Protein AF-A0A6S6T0B0-F1 (afdb_monomer_lite)

Sequence (352 aa):
LGYVLSKLKKYEEASNAFLMMKEIKVSYELNNSLQEDIKNSSTQVVENDNKFLRAEIKVKNEFDSALYFDLGHALTYKKLYKEASEVFLEQRVIQDAHGVIEAPFNKDKVLRNIVMYTEFYENLSIKDNIILYESYHGSAMSCSPYAIFKFLLEDERFSNYLHIWVIADENSVDSKYKDCDNIIFIKKNSALYMRYLASAKYLVNNTTFPDWYIRKEKQVYLNTWHGTPIKTLGRDVENDFMAHRNQTKNFLQTSHIIAPNRHTAEVLEESYDIKDIYKGVLGTTGYPRQDLMLNISDEEKDTIYQTLKINKSKKVVLYAPTWRGTVSGATFDTKQLENDIQYLSTLKNVEI

Structure (mmCIF, N/CA/C/O backbone):
data_AF-A0A6S6T0B0-F1
#
_entry.id   AF-A0A6S6T0B0-F1
#
loop_
_atom_site.group_PDB
_atom_site.id
_atom_site.type_symbol
_atom_site.label_atom_id
_atom_site.label_alt_id
_atom_site.label_comp_id
_atom_site.label_asym_id
_atom_site.label_entity_id
_atom_site.label_seq_id
_atom_site.pdbx_PDB_ins_code
_atom_site.Cartn_x
_atom_site.Cartn_y
_atom_site.Cartn_z
_atom_site.occupancy
_atom_site.B_iso_or_equiv
_atom_site.auth_seq_id
_atom_site.auth_comp_id
_atom_site.auth_asym_id
_atom_site.auth_atom_id
_atom_site.pdbx_PDB_model_num
ATOM 1 N N . LEU A 1 1 ? 24.751 -2.145 -25.849 1.00 73.19 1 LEU A N 1
ATOM 2 C CA . LEU A 1 1 ? 24.709 -3.382 -26.662 1.00 73.19 1 LEU A CA 1
ATOM 3 C C . LEU A 1 1 ? 23.864 -4.472 -26.001 1.00 73.19 1 LEU A C 1
ATOM 5 O O . LEU A 1 1 ? 22.840 -4.803 -26.582 1.00 73.19 1 LEU A O 1
ATOM 9 N N . GLY A 1 2 ? 24.208 -4.948 -24.791 1.00 79.62 2 GLY A N 1
ATOM 10 C CA . GLY A 1 2 ? 23.431 -5.972 -24.063 1.00 79.62 2 GLY A CA 1
ATOM 11 C C . GLY A 1 2 ? 21.922 -5.697 -24.015 1.00 79.62 2 GLY A C 1
ATOM 12 O O . GLY A 1 2 ? 21.142 -6.514 -24.481 1.00 79.62 2 GLY A O 1
ATOM 13 N N . TYR A 1 3 ? 21.511 -4.485 -23.618 1.00 75.75 3 TYR A N 1
ATOM 14 C CA . TYR A 1 3 ? 20.100 -4.058 -23.635 1.00 75.75 3 TYR A CA 1
ATOM 15 C C . TYR A 1 3 ? 19.393 -4.271 -24.986 1.00 75.75 3 TYR A C 1
ATOM 17 O O . TYR A 1 3 ? 18.296 -4.825 -25.049 1.00 75.75 3 TYR A O 1
ATOM 25 N N . VAL A 1 4 ? 20.029 -3.838 -26.079 1.00 78.94 4 VAL A N 1
ATOM 26 C CA . VAL A 1 4 ? 19.472 -3.945 -27.437 1.00 78.94 4 VAL A CA 1
ATOM 27 C C . VAL A 1 4 ? 19.340 -5.413 -27.834 1.00 78.94 4 VAL A C 1
ATOM 29 O O . VAL A 1 4 ? 18.305 -5.820 -28.354 1.00 78.94 4 VAL A O 1
ATOM 32 N N . LEU A 1 5 ? 20.353 -6.226 -27.532 1.00 82.75 5 LEU A N 1
ATOM 33 C CA . LEU A 1 5 ? 20.334 -7.664 -27.792 1.00 82.75 5 LEU A CA 1
ATOM 34 C C . LEU A 1 5 ? 19.237 -8.374 -26.980 1.00 82.75 5 LEU A C 1
ATOM 36 O O . LEU A 1 5 ? 18.506 -9.186 -27.549 1.00 82.75 5 LEU A O 1
ATOM 40 N N . SER A 1 6 ? 19.026 -7.996 -25.713 1.00 82.44 6 SER A N 1
ATOM 41 C CA . SER A 1 6 ? 17.920 -8.508 -24.891 1.00 82.44 6 SER A CA 1
ATOM 42 C C . SER A 1 6 ? 16.553 -8.184 -25.497 1.00 82.44 6 SER A C 1
ATOM 44 O O . SER A 1 6 ? 15.680 -9.051 -25.544 1.00 82.44 6 SER A O 1
ATOM 46 N N . LYS A 1 7 ? 16.355 -6.960 -26.015 1.00 80.38 7 LYS A N 1
ATOM 47 C CA . LYS A 1 7 ? 15.112 -6.565 -26.711 1.00 80.38 7 LYS A CA 1
ATOM 48 C C . LYS A 1 7 ? 14.891 -7.359 -28.002 1.00 80.38 7 LYS A C 1
ATOM 50 O O . LYS A 1 7 ? 13.750 -7.659 -28.342 1.00 80.38 7 LYS A O 1
ATOM 55 N N . LEU A 1 8 ? 15.970 -7.747 -28.679 1.00 87.44 8 LEU A N 1
ATOM 56 C CA . LEU A 1 8 ? 15.948 -8.615 -29.859 1.00 87.44 8 LEU A CA 1
ATOM 57 C C . LEU A 1 8 ? 15.880 -10.115 -29.518 1.00 87.44 8 LEU A C 1
ATOM 59 O O . LEU A 1 8 ? 15.942 -10.937 -30.429 1.00 87.44 8 LEU A O 1
ATOM 63 N N . LYS A 1 9 ? 15.742 -10.480 -28.234 1.00 88.38 9 LYS A N 1
ATOM 64 C CA . LYS A 1 9 ? 15.713 -11.868 -27.732 1.00 88.38 9 LYS A CA 1
ATOM 65 C C . LYS A 1 9 ? 16.979 -12.683 -28.044 1.00 88.38 9 LYS A C 1
ATOM 67 O O . LYS A 1 9 ? 16.943 -13.911 -28.037 1.00 88.38 9 LYS A O 1
ATOM 72 N N . LYS A 1 10 ? 18.104 -12.007 -28.286 1.00 89.56 10 LYS A N 1
ATOM 73 C CA . LYS A 1 10 ? 19.434 -12.605 -28.473 1.00 89.56 10 LYS A CA 1
ATOM 74 C C . LYS A 1 10 ? 20.126 -12.753 -27.121 1.00 89.56 10 LYS A C 1
ATOM 76 O O . LYS A 1 10 ? 21.010 -11.972 -26.784 1.00 89.56 10 LYS A O 1
ATOM 81 N N . TYR A 1 11 ? 19.603 -13.648 -26.283 1.00 89.19 11 TYR A N 1
ATOM 82 C CA . TYR A 1 11 ? 19.909 -13.660 -24.848 1.00 89.19 11 TYR A CA 1
ATOM 83 C C . TYR A 1 11 ? 21.344 -14.079 -24.518 1.00 89.19 11 TYR A C 1
ATOM 85 O O . TYR A 1 11 ? 21.914 -13.543 -23.577 1.00 89.19 11 TYR A O 1
ATOM 93 N N . GLU A 1 12 ? 21.935 -15.001 -25.278 1.00 89.31 12 GLU A N 1
ATOM 94 C CA . GLU A 1 12 ? 23.324 -15.424 -25.059 1.00 89.31 12 GLU A CA 1
ATOM 95 C C . GLU A 1 12 ? 24.298 -14.294 -25.415 1.00 89.31 12 GLU A C 1
ATOM 97 O O . GLU A 1 12 ? 25.176 -13.930 -24.631 1.00 89.31 12 GLU A O 1
ATOM 102 N N . GLU A 1 13 ? 24.103 -13.658 -26.571 1.00 87.31 13 GLU A N 1
ATOM 103 C CA . GLU A 1 13 ? 24.903 -12.505 -26.972 1.00 87.31 13 GLU A CA 1
ATOM 104 C C . GLU A 1 13 ? 24.662 -11.311 -26.043 1.00 87.31 13 GLU A C 1
ATOM 106 O O . GLU A 1 13 ? 25.590 -10.555 -25.757 1.00 87.31 13 GLU A O 1
ATOM 111 N N . ALA A 1 14 ? 23.434 -11.146 -25.543 1.00 84.06 14 ALA A N 1
ATOM 112 C CA . ALA A 1 14 ? 23.094 -10.111 -24.579 1.00 84.06 14 ALA A CA 1
ATOM 113 C C . ALA A 1 14 ? 23.829 -10.305 -23.250 1.00 84.06 14 ALA A C 1
ATOM 115 O O . ALA A 1 14 ? 24.499 -9.371 -22.809 1.00 84.06 14 ALA A O 1
ATOM 116 N N . SER A 1 15 ? 23.748 -11.493 -22.638 1.00 82.62 15 SER A N 1
ATOM 117 C CA . SER A 1 15 ? 24.419 -11.788 -21.366 1.00 82.62 15 SER A CA 1
ATOM 118 C C . SER A 1 15 ? 25.934 -11.639 -21.484 1.00 82.62 15 SER A C 1
ATOM 120 O O . SER A 1 15 ? 26.559 -10.999 -20.640 1.00 82.62 15 SER A O 1
ATOM 122 N N . ASN A 1 16 ? 26.520 -12.122 -22.582 1.00 78.94 16 ASN A N 1
ATOM 123 C CA . ASN A 1 16 ? 27.949 -11.957 -22.847 1.00 78.94 16 ASN A CA 1
ATOM 124 C C . ASN A 1 16 ? 28.326 -10.477 -23.032 1.00 78.94 16 ASN A C 1
ATOM 126 O O . ASN A 1 16 ? 29.342 -10.028 -22.509 1.00 78.94 16 ASN A O 1
ATOM 130 N N . ALA A 1 17 ? 27.489 -9.687 -23.713 1.00 81.38 17 ALA A N 1
ATOM 131 C CA . ALA A 1 17 ? 27.710 -8.251 -23.868 1.00 81.38 17 ALA A CA 1
ATOM 132 C C . ALA A 1 17 ? 27.576 -7.466 -22.549 1.00 81.38 17 ALA A C 1
ATOM 134 O O . ALA A 1 17 ? 28.214 -6.422 -22.415 1.00 81.38 17 ALA A O 1
ATOM 135 N N . PHE A 1 18 ? 26.767 -7.930 -21.589 1.00 78.56 18 PHE A N 1
ATOM 136 C CA . PHE A 1 18 ? 26.717 -7.347 -20.243 1.00 78.56 18 PHE A CA 1
ATOM 137 C C . PHE A 1 18 ? 27.997 -7.634 -19.452 1.00 78.56 18 PHE A C 1
ATOM 139 O O . PHE A 1 18 ? 28.551 -6.714 -18.858 1.00 78.56 18 PHE A O 1
ATOM 146 N N . LEU A 1 19 ? 28.532 -8.858 -19.524 1.00 73.06 19 LEU A N 1
ATOM 147 C CA . LEU A 1 19 ? 29.801 -9.224 -18.874 1.00 73.06 19 LEU A CA 1
ATOM 148 C C . LEU A 1 19 ? 31.016 -8.458 -19.417 1.00 73.06 19 LEU A C 1
ATOM 150 O O . LEU A 1 19 ? 32.009 -8.280 -18.716 1.00 73.06 19 LEU A O 1
ATOM 154 N N . MET A 1 20 ? 30.941 -7.976 -20.659 1.00 72.00 20 MET A N 1
ATOM 155 C CA . MET A 1 20 ? 31.987 -7.152 -21.270 1.00 72.00 20 MET A CA 1
ATOM 156 C C . MET A 1 20 ? 32.043 -5.710 -20.727 1.00 72.00 20 MET A C 1
ATOM 158 O O . MET A 1 20 ? 32.981 -4.992 -21.074 1.00 72.00 20 MET A O 1
ATOM 162 N N . MET A 1 21 ? 31.102 -5.270 -19.872 1.00 63.00 21 MET A N 1
ATOM 163 C CA . MET A 1 21 ? 31.211 -4.001 -19.128 1.00 63.00 21 MET A CA 1
ATOM 164 C C . MET A 1 21 ? 32.299 -4.106 -18.048 1.00 63.00 21 MET A C 1
ATOM 166 O O . MET A 1 21 ? 32.034 -4.273 -16.862 1.00 63.00 21 MET A O 1
ATOM 170 N N . LYS A 1 22 ? 33.556 -4.025 -18.477 1.00 48.16 22 LYS A N 1
ATOM 171 C CA . LYS A 1 22 ? 34.732 -3.957 -17.611 1.00 48.16 22 LYS A CA 1
ATOM 172 C C . LYS A 1 22 ? 34.937 -2.495 -17.192 1.00 48.16 22 LYS A C 1
ATOM 174 O O . LYS A 1 22 ? 35.005 -1.640 -18.065 1.00 48.16 22 LYS A O 1
ATOM 179 N N . GLU A 1 23 ? 35.060 -2.260 -15.882 1.00 43.31 23 GLU A N 1
ATOM 180 C CA . GLU A 1 23 ? 35.300 -0.972 -15.186 1.00 43.31 23 GLU A CA 1
ATOM 181 C C . GLU A 1 23 ? 34.090 -0.234 -14.576 1.00 43.31 23 GLU A C 1
ATOM 183 O O . GLU A 1 23 ? 34.003 0.989 -14.633 1.00 43.31 23 GLU A O 1
ATOM 188 N N . ILE A 1 24 ? 33.211 -0.933 -13.850 1.00 44.69 24 ILE A N 1
ATOM 189 C CA . ILE A 1 24 ? 32.606 -0.293 -12.668 1.00 44.69 24 ILE A CA 1
ATOM 190 C C . ILE A 1 24 ? 33.616 -0.474 -11.531 1.00 44.69 24 ILE A C 1
ATOM 192 O O . ILE A 1 24 ? 33.932 -1.605 -11.161 1.00 44.69 24 ILE A O 1
ATOM 196 N N . LYS A 1 25 ? 34.180 0.626 -11.016 1.00 35.28 25 LYS A N 1
ATOM 197 C CA . LYS A 1 25 ? 34.995 0.611 -9.792 1.00 35.28 25 LYS A CA 1
ATOM 198 C C . LYS A 1 25 ? 34.142 0.026 -8.665 1.00 35.28 25 LYS A C 1
ATOM 200 O O . LYS A 1 25 ? 33.268 0.702 -8.135 1.00 35.28 25 LYS A O 1
ATOM 205 N N . VAL A 1 26 ? 34.403 -1.227 -8.310 1.00 34.28 26 VAL A N 1
ATOM 206 C CA . VAL A 1 26 ? 33.820 -1.879 -7.137 1.00 34.28 26 VAL A CA 1
ATOM 207 C C . VAL A 1 26 ? 34.421 -1.206 -5.905 1.00 34.28 26 VAL A C 1
ATOM 209 O O . VAL A 1 26 ? 35.524 -1.537 -5.483 1.00 34.28 26 VAL A O 1
ATOM 212 N N . SER A 1 27 ? 33.737 -0.208 -5.350 1.00 33.16 27 SER A N 1
ATOM 213 C CA . SER A 1 27 ? 34.031 0.287 -4.007 1.00 33.16 27 SER A CA 1
ATOM 214 C C . SER A 1 27 ? 33.157 -0.470 -3.012 1.00 33.16 27 SER A C 1
ATOM 216 O O . SER A 1 27 ? 32.148 0.064 -2.567 1.00 33.16 27 SER A O 1
ATOM 218 N N . TYR A 1 28 ? 33.500 -1.719 -2.697 1.00 34.53 28 TYR A N 1
ATOM 219 C CA . TYR A 1 28 ? 33.022 -2.357 -1.470 1.00 34.53 28 TYR A CA 1
ATOM 220 C C . TYR A 1 28 ? 33.947 -3.503 -1.052 1.00 34.53 28 TYR A C 1
ATOM 222 O O . TYR A 1 28 ? 34.187 -4.439 -1.814 1.00 34.53 28 TYR A O 1
ATOM 230 N N . GLU A 1 29 ? 34.451 -3.411 0.177 1.00 30.52 29 GLU A N 1
ATOM 231 C CA . GLU A 1 29 ? 35.048 -4.516 0.923 1.00 30.52 29 GLU A CA 1
ATOM 232 C C . GLU A 1 29 ? 33.904 -5.419 1.415 1.00 30.52 29 GLU A C 1
ATOM 234 O O . GLU A 1 29 ? 33.320 -5.198 2.472 1.00 30.52 29 GLU A O 1
ATOM 239 N N . LEU A 1 30 ? 33.534 -6.418 0.617 1.00 35.81 30 LEU A N 1
ATOM 240 C CA . LEU A 1 30 ? 32.765 -7.578 1.070 1.00 35.81 30 LEU A CA 1
ATOM 241 C C . LEU A 1 30 ? 33.705 -8.785 1.012 1.00 35.81 30 LEU A C 1
ATOM 243 O O . LEU A 1 30 ? 34.414 -8.961 0.024 1.00 35.81 30 LEU A O 1
ATOM 247 N N . ASN A 1 31 ? 33.742 -9.528 2.124 1.00 37.59 31 ASN A N 1
ATOM 248 C CA . ASN A 1 31 ? 34.669 -10.608 2.483 1.00 37.59 31 ASN A CA 1
ATOM 249 C C . ASN A 1 31 ? 35.394 -11.274 1.302 1.00 37.59 31 ASN A C 1
ATOM 251 O O . ASN A 1 31 ? 34.760 -11.853 0.420 1.00 37.59 31 ASN A O 1
ATOM 255 N N . ASN A 1 32 ? 36.730 -11.275 1.366 1.00 42.44 32 ASN A N 1
ATOM 256 C CA . ASN A 1 32 ? 37.645 -11.862 0.378 1.00 42.44 32 ASN A CA 1
ATOM 257 C C . ASN A 1 32 ? 37.276 -13.292 -0.075 1.00 42.44 32 ASN A C 1
ATOM 259 O O . ASN A 1 32 ? 37.663 -13.682 -1.172 1.00 42.44 32 ASN A O 1
ATOM 263 N N . SER A 1 33 ? 36.498 -14.048 0.711 1.00 44.38 33 SER A N 1
ATOM 264 C CA . SER A 1 33 ? 36.054 -15.396 0.345 1.00 44.38 33 SER A CA 1
ATOM 265 C C . SER A 1 33 ? 35.129 -15.414 -0.876 1.00 44.38 33 SER A C 1
ATOM 267 O O . SER A 1 33 ? 35.380 -16.181 -1.791 1.00 44.38 33 SER A O 1
ATOM 269 N N . LEU A 1 34 ? 34.129 -14.526 -0.974 1.00 42.44 34 LEU A N 1
ATOM 270 C CA . LEU A 1 34 ? 33.161 -14.555 -2.086 1.00 42.44 34 LEU A CA 1
ATOM 271 C C . LEU A 1 34 ? 33.820 -14.176 -3.427 1.00 42.44 34 LEU A C 1
ATOM 273 O O . LEU A 1 34 ? 33.492 -14.717 -4.482 1.00 42.44 34 LEU A O 1
ATOM 277 N N . GLN A 1 35 ? 34.791 -13.256 -3.380 1.00 44.34 35 GLN A N 1
ATOM 278 C CA . GLN A 1 35 ? 35.583 -12.862 -4.547 1.00 44.34 35 GLN A CA 1
ATOM 279 C C . GLN A 1 35 ? 36.543 -13.968 -4.997 1.00 44.34 35 GLN A C 1
ATOM 281 O O . GLN A 1 35 ? 36.739 -14.141 -6.200 1.00 44.34 35 GLN A O 1
ATOM 286 N N . GLU A 1 36 ? 37.138 -14.719 -4.066 1.00 44.88 36 GLU A N 1
ATOM 287 C CA . GLU A 1 36 ? 37.943 -15.900 -4.392 1.00 44.88 36 GLU A CA 1
ATOM 288 C C . GLU A 1 36 ? 37.080 -17.055 -4.909 1.00 44.88 36 GLU A C 1
ATOM 290 O O . GLU A 1 36 ? 37.465 -17.705 -5.878 1.00 44.88 36 GLU A O 1
ATOM 295 N N . ASP A 1 37 ? 35.891 -17.261 -4.350 1.00 43.19 37 ASP A N 1
ATOM 296 C CA . ASP A 1 37 ? 34.969 -18.341 -4.714 1.00 43.19 37 ASP A CA 1
ATOM 297 C C . ASP A 1 37 ? 34.435 -18.195 -6.150 1.00 43.19 37 ASP A C 1
ATOM 299 O O . ASP A 1 37 ? 34.442 -19.156 -6.927 1.00 43.19 37 ASP A O 1
ATOM 303 N N . ILE A 1 38 ? 34.092 -16.968 -6.563 1.00 44.56 38 ILE A N 1
ATOM 304 C CA . ILE A 1 38 ? 33.715 -16.648 -7.952 1.00 44.56 38 ILE A CA 1
ATOM 305 C C . ILE A 1 38 ? 34.903 -16.838 -8.912 1.00 44.56 38 ILE A C 1
ATOM 307 O O . ILE A 1 38 ? 34.721 -17.215 -10.071 1.00 44.56 38 ILE A O 1
ATOM 311 N N . LYS A 1 39 ? 36.132 -16.597 -8.444 1.00 45.09 39 LYS A N 1
ATOM 312 C CA . LYS A 1 39 ? 37.360 -16.686 -9.250 1.00 45.09 39 LYS A CA 1
ATOM 313 C C . LYS A 1 39 ? 37.904 -18.115 -9.368 1.00 45.09 39 LYS A C 1
ATOM 315 O O . LYS A 1 39 ? 38.590 -18.409 -10.344 1.00 45.09 39 LYS A O 1
ATOM 320 N N . ASN A 1 40 ? 37.591 -18.987 -8.405 1.00 47.06 40 ASN A N 1
ATOM 321 C CA . ASN A 1 40 ? 38.158 -20.334 -8.271 1.00 47.06 40 ASN A CA 1
ATOM 322 C C . ASN A 1 40 ? 37.239 -21.472 -8.757 1.00 47.06 40 ASN A C 1
ATOM 324 O O . ASN A 1 40 ? 37.680 -22.618 -8.790 1.00 47.06 40 ASN A O 1
ATOM 328 N N . SER A 1 41 ? 35.993 -21.177 -9.150 1.00 45.31 41 SER A N 1
ATOM 329 C CA . SER A 1 41 ? 35.076 -22.031 -9.931 1.00 45.31 41 SER A CA 1
ATOM 330 C C . SER A 1 41 ? 35.229 -23.556 -9.745 1.00 45.31 41 SER A C 1
ATOM 332 O O . SER A 1 41 ? 35.861 -24.237 -10.556 1.00 45.31 41 SER A O 1
ATOM 334 N N . SER A 1 42 ? 34.551 -24.114 -8.736 1.00 39.50 42 SER A N 1
ATOM 335 C CA . SER A 1 42 ? 34.149 -25.529 -8.717 1.00 39.50 42 SER A CA 1
ATOM 336 C C . SER A 1 42 ? 32.618 -25.637 -8.701 1.00 39.50 42 SER A C 1
ATOM 338 O O . SER A 1 42 ? 31.916 -24.789 -8.150 1.00 39.50 42 SER A O 1
ATOM 340 N N . THR A 1 43 ? 32.083 -26.669 -9.354 1.00 45.56 43 THR A N 1
ATOM 341 C CA . THR A 1 43 ? 30.659 -26.883 -9.688 1.00 45.56 43 THR A CA 1
ATOM 342 C C . THR A 1 43 ? 29.690 -26.873 -8.499 1.00 45.56 43 THR A C 1
ATOM 344 O O . THR A 1 43 ? 28.488 -26.752 -8.710 1.00 45.56 43 THR A O 1
ATOM 347 N N . GLN A 1 44 ? 30.189 -26.981 -7.266 1.00 36.91 44 GLN A N 1
ATOM 348 C CA . GLN A 1 44 ? 29.389 -27.102 -6.044 1.00 36.91 44 GLN A CA 1
ATOM 349 C C . GLN A 1 44 ? 29.146 -25.756 -5.332 1.00 36.91 44 GLN A C 1
ATOM 351 O O . GLN A 1 44 ? 28.216 -25.644 -4.539 1.00 36.91 44 GLN A O 1
ATOM 356 N N . VAL A 1 45 ? 29.936 -24.720 -5.646 1.00 42.62 45 VAL A N 1
ATOM 357 C CA . VAL A 1 45 ? 29.863 -23.393 -4.998 1.00 42.62 45 VAL A CA 1
ATOM 358 C C . VAL A 1 45 ? 28.762 -22.523 -5.637 1.00 42.62 45 VAL A C 1
ATOM 360 O O . VAL A 1 45 ? 27.920 -21.961 -4.944 1.00 42.62 45 VAL A O 1
ATOM 363 N N . VAL A 1 46 ? 28.608 -22.594 -6.967 1.00 44.75 46 VAL A N 1
ATOM 364 C CA . VAL A 1 46 ? 27.643 -21.791 -7.755 1.00 44.75 46 VAL A CA 1
ATOM 365 C C . VAL A 1 46 ? 26.158 -22.135 -7.481 1.00 44.75 46 VAL A C 1
ATOM 367 O O . VAL A 1 46 ? 25.247 -21.402 -7.878 1.00 44.75 46 VAL A O 1
ATOM 370 N N . GLU A 1 47 ? 25.834 -23.273 -6.858 1.00 42.47 47 GLU A N 1
ATOM 371 C CA . GLU A 1 47 ? 24.447 -23.595 -6.462 1.00 42.47 47 GLU A CA 1
ATOM 372 C C . GLU A 1 47 ? 24.015 -22.908 -5.165 1.00 42.47 47 GLU A C 1
ATOM 374 O O . GLU A 1 47 ? 22.886 -22.409 -5.106 1.00 42.47 47 GLU A O 1
ATOM 379 N N . ASN A 1 48 ? 24.912 -22.800 -4.183 1.00 47.38 48 ASN A N 1
ATOM 380 C CA . ASN A 1 48 ? 24.633 -22.102 -2.927 1.00 47.38 48 ASN A CA 1
ATOM 381 C C . ASN A 1 48 ? 24.568 -20.578 -3.124 1.00 47.38 48 ASN A C 1
ATOM 383 O O . ASN A 1 48 ? 23.737 -19.913 -2.500 1.00 47.38 48 ASN A O 1
ATOM 387 N N . ASP A 1 49 ? 25.330 -20.048 -4.082 1.00 56.28 49 ASP A N 1
ATOM 388 C CA . ASP A 1 49 ? 25.435 -18.608 -4.334 1.00 56.28 49 ASP A CA 1
ATOM 389 C C . ASP A 1 49 ? 24.169 -17.995 -4.949 1.00 56.28 49 ASP A C 1
ATOM 391 O O . ASP A 1 49 ? 23.755 -16.908 -4.559 1.00 56.28 49 ASP A O 1
ATOM 395 N N . ASN A 1 50 ? 23.472 -18.689 -5.860 1.00 58.16 50 ASN A N 1
ATOM 396 C CA . ASN A 1 50 ? 22.250 -18.149 -6.479 1.00 58.16 50 ASN A CA 1
ATOM 397 C C . ASN A 1 50 ? 21.115 -17.960 -5.464 1.00 58.16 50 ASN A C 1
ATOM 399 O O . ASN A 1 50 ? 20.382 -16.971 -5.519 1.00 58.16 50 ASN A O 1
ATOM 403 N N . LYS A 1 51 ? 20.932 -18.933 -4.563 1.00 59.59 51 LYS A N 1
ATOM 404 C CA . LYS A 1 51 ? 19.889 -18.873 -3.531 1.00 59.59 51 LYS A CA 1
ATOM 405 C C . LYS A 1 51 ? 20.233 -17.805 -2.495 1.00 59.59 51 LYS A C 1
ATOM 407 O O . LYS A 1 51 ? 19.346 -17.051 -2.102 1.00 59.59 51 LYS A O 1
ATOM 412 N N . PHE A 1 52 ? 21.511 -17.707 -2.129 1.00 63.16 52 PHE A N 1
ATOM 413 C CA . PHE A 1 52 ? 22.030 -16.683 -1.231 1.00 63.16 52 PHE A CA 1
ATOM 414 C C . PHE A 1 52 ? 21.884 -15.271 -1.813 1.00 63.16 52 PHE A C 1
ATOM 416 O O . PHE A 1 52 ? 21.242 -14.437 -1.192 1.00 63.16 52 PHE A O 1
ATOM 423 N N . LEU A 1 53 ? 22.350 -15.010 -3.040 1.00 62.59 53 LEU A N 1
ATOM 424 C CA . LEU A 1 53 ? 22.233 -13.697 -3.693 1.00 62.59 53 LEU A CA 1
ATOM 425 C C . LEU A 1 53 ? 20.773 -13.264 -3.861 1.00 62.59 53 LEU A C 1
ATOM 427 O O . LEU A 1 53 ? 20.434 -12.101 -3.655 1.00 62.59 53 LEU A O 1
ATOM 431 N N . ARG A 1 54 ? 19.877 -14.203 -4.191 1.00 65.56 54 ARG A N 1
ATOM 432 C CA . ARG A 1 54 ? 18.434 -13.929 -4.240 1.00 65.56 54 ARG A CA 1
ATOM 433 C C . ARG A 1 54 ? 17.860 -13.591 -2.866 1.00 65.56 54 ARG A C 1
ATOM 435 O O . ARG A 1 54 ? 16.980 -12.739 -2.800 1.00 65.56 54 ARG A O 1
ATOM 442 N N . ALA A 1 55 ? 18.320 -14.244 -1.800 1.00 61.91 55 ALA A N 1
ATOM 443 C CA . ALA A 1 55 ? 17.933 -13.901 -0.435 1.00 61.91 55 ALA A CA 1
ATOM 444 C C . ALA A 1 55 ? 18.489 -12.524 -0.033 1.00 61.91 55 ALA A C 1
ATOM 446 O O . ALA A 1 55 ? 17.742 -11.688 0.457 1.00 61.91 55 ALA A O 1
ATOM 447 N N . GLU A 1 56 ? 19.745 -12.229 -0.358 1.00 65.12 56 GLU A N 1
ATOM 448 C CA . GLU A 1 56 ? 20.401 -10.961 -0.031 1.00 65.12 56 GLU A CA 1
ATOM 449 C C . GLU A 1 56 ? 19.735 -9.764 -0.733 1.00 65.12 56 GLU A C 1
ATOM 451 O O . GLU A 1 56 ? 19.460 -8.738 -0.110 1.00 65.12 56 GLU A O 1
ATOM 456 N N . ILE A 1 57 ? 19.373 -9.918 -2.015 1.00 64.19 57 ILE A N 1
ATOM 457 C CA . ILE A 1 57 ? 18.597 -8.923 -2.776 1.00 64.19 57 ILE A CA 1
ATOM 458 C C . ILE A 1 57 ? 17.217 -8.677 -2.144 1.00 64.19 57 ILE A C 1
ATOM 460 O O . ILE A 1 57 ? 16.698 -7.563 -2.231 1.00 64.19 57 ILE A O 1
ATOM 464 N N . LYS A 1 58 ? 16.603 -9.698 -1.532 1.00 60.22 58 LYS A N 1
ATOM 465 C CA . LYS A 1 58 ? 15.311 -9.561 -0.842 1.00 60.22 58 LYS A CA 1
ATOM 466 C C . LYS A 1 58 ? 15.436 -8.864 0.515 1.00 60.22 58 LYS A C 1
ATOM 468 O O . LYS A 1 58 ? 14.493 -8.186 0.908 1.00 60.22 58 LYS A O 1
ATOM 473 N N . VAL A 1 59 ? 16.552 -9.055 1.220 1.00 55.00 59 VAL A N 1
ATOM 474 C CA . VAL A 1 59 ? 16.749 -8.592 2.605 1.00 55.00 59 VAL A CA 1
ATOM 475 C C . VAL A 1 59 ? 17.275 -7.156 2.672 1.00 55.00 59 VAL A C 1
ATOM 477 O O . VAL A 1 59 ? 16.932 -6.419 3.596 1.00 55.00 59 VAL A O 1
ATOM 480 N N . LYS A 1 60 ? 18.089 -6.708 1.706 1.00 58.84 60 LYS A N 1
ATOM 481 C CA . LYS A 1 60 ? 18.571 -5.319 1.706 1.00 58.84 60 LYS A CA 1
ATOM 482 C C . LYS A 1 60 ? 17.429 -4.353 1.395 1.00 58.84 60 LYS A C 1
ATOM 484 O O . LYS A 1 60 ? 16.657 -4.588 0.480 1.00 58.84 60 LYS A O 1
ATOM 489 N N . ASN A 1 61 ? 17.373 -3.238 2.129 1.00 52.75 61 ASN A N 1
ATOM 490 C CA . ASN A 1 61 ? 16.430 -2.126 1.925 1.00 52.75 61 ASN A CA 1
ATOM 491 C C . ASN A 1 61 ? 16.915 -1.097 0.875 1.00 52.75 61 ASN A C 1
ATOM 493 O O . ASN A 1 61 ? 16.155 -0.237 0.406 1.00 52.75 61 ASN A O 1
ATOM 497 N N . GLU A 1 62 ? 18.197 -1.176 0.518 1.00 57.91 62 GLU A N 1
ATOM 498 C CA . GLU A 1 62 ? 18.858 -0.335 -0.473 1.00 57.91 62 GLU A CA 1
ATOM 499 C C . GLU A 1 62 ? 19.141 -1.143 -1.740 1.00 57.91 62 GLU A C 1
ATOM 501 O O . GLU A 1 62 ? 19.465 -2.329 -1.687 1.00 57.91 62 GLU A O 1
ATOM 506 N N . PHE A 1 63 ? 18.986 -0.501 -2.897 1.00 64.75 63 PHE A N 1
ATOM 507 C CA . PHE A 1 63 ? 19.302 -1.127 -4.172 1.00 64.75 63 PHE A CA 1
ATOM 508 C C . PHE A 1 63 ? 20.824 -1.231 -4.333 1.00 64.75 63 PHE A C 1
ATOM 510 O O . PHE A 1 63 ? 21.512 -0.214 -4.298 1.00 64.75 63 PHE A O 1
ATOM 517 N N . ASP A 1 64 ? 21.323 -2.444 -4.558 1.00 68.62 64 ASP A N 1
ATOM 518 C CA . ASP A 1 64 ? 22.748 -2.731 -4.719 1.00 68.62 64 ASP A CA 1
ATOM 519 C C . ASP A 1 64 ? 23.002 -3.326 -6.110 1.00 68.62 64 ASP A C 1
ATOM 521 O O . ASP A 1 64 ? 22.717 -4.498 -6.357 1.00 68.62 64 ASP A O 1
ATOM 525 N N . SER A 1 65 ? 23.513 -2.511 -7.038 1.00 68.38 65 SER A N 1
ATOM 526 C CA . SER A 1 65 ? 23.779 -2.925 -8.422 1.00 68.38 65 SER A CA 1
ATOM 527 C C . SER A 1 65 ? 24.800 -4.064 -8.519 1.00 68.38 65 SER A C 1
ATOM 529 O O . SER A 1 65 ? 24.760 -4.816 -9.493 1.00 68.38 65 SER A O 1
ATOM 531 N N . ALA A 1 66 ? 25.686 -4.228 -7.532 1.00 67.94 66 ALA A N 1
ATOM 532 C CA . ALA A 1 66 ? 26.693 -5.284 -7.543 1.00 67.94 66 ALA A CA 1
ATOM 533 C C . ALA A 1 66 ? 26.050 -6.667 -7.374 1.00 67.94 66 ALA A C 1
ATOM 535 O O . ALA A 1 66 ? 26.335 -7.569 -8.156 1.00 67.94 66 ALA A O 1
ATOM 536 N N . LEU A 1 67 ? 25.080 -6.807 -6.462 1.00 70.25 67 LEU A N 1
ATOM 537 C CA . LEU A 1 67 ? 24.381 -8.081 -6.240 1.00 70.25 67 LEU A CA 1
ATOM 538 C C . LEU A 1 67 ? 23.653 -8.585 -7.496 1.00 70.25 67 LEU A C 1
ATOM 540 O O . LEU A 1 67 ? 23.640 -9.783 -7.779 1.00 70.25 67 LEU A O 1
ATOM 544 N N . TYR A 1 68 ? 23.058 -7.676 -8.273 1.00 74.44 68 TYR A N 1
ATOM 545 C CA . TYR A 1 68 ? 22.421 -8.030 -9.545 1.00 74.44 68 TYR A CA 1
ATOM 546 C C . TYR A 1 68 ? 23.458 -8.411 -10.606 1.00 74.44 68 TYR A C 1
ATOM 548 O O . TYR A 1 68 ? 23.220 -9.334 -11.381 1.00 74.44 68 TYR A O 1
ATOM 556 N N . PHE A 1 69 ? 24.613 -7.742 -10.641 1.00 76.06 69 PHE A N 1
ATOM 557 C CA . PHE A 1 69 ? 25.696 -8.118 -11.548 1.00 76.06 69 PHE A CA 1
ATOM 558 C C . PHE A 1 69 ? 26.224 -9.522 -11.240 1.00 76.06 69 PHE A C 1
ATOM 560 O O . PHE A 1 69 ? 26.314 -10.347 -12.148 1.00 76.06 69 PHE A O 1
ATOM 567 N N . ASP A 1 70 ? 26.494 -9.812 -9.967 1.00 72.94 70 ASP A N 1
ATOM 568 C CA . ASP A 1 70 ? 27.005 -11.108 -9.520 1.00 72.94 70 ASP A CA 1
ATOM 569 C C . ASP A 1 70 ? 25.999 -12.231 -9.805 1.00 72.94 70 ASP A C 1
ATOM 571 O O . ASP A 1 70 ? 26.366 -13.277 -10.347 1.00 72.94 70 ASP A O 1
ATOM 575 N N . LEU A 1 71 ? 24.705 -11.989 -9.558 1.00 77.75 71 LEU A N 1
ATOM 576 C CA . LEU A 1 71 ? 23.648 -12.937 -9.914 1.00 77.75 71 LEU A CA 1
ATOM 577 C C . LEU A 1 71 ? 23.559 -13.145 -11.435 1.00 77.75 71 LEU A C 1
ATOM 579 O O . LEU A 1 71 ? 23.459 -14.281 -11.900 1.00 77.75 71 LEU A O 1
ATOM 583 N N . GLY A 1 72 ? 23.615 -12.071 -12.227 1.00 79.25 72 GLY A N 1
ATOM 584 C CA . GLY A 1 72 ? 23.611 -12.154 -13.689 1.00 79.25 72 GLY A CA 1
ATOM 585 C C . GLY A 1 72 ? 24.813 -12.938 -14.222 1.00 79.25 72 GLY A C 1
ATOM 586 O O . GLY A 1 72 ? 24.676 -13.762 -15.133 1.00 79.25 72 GLY A O 1
ATOM 587 N N . HIS A 1 73 ? 25.982 -12.746 -13.613 1.00 78.50 73 HIS A N 1
ATOM 588 C CA . HIS A 1 73 ? 27.203 -13.468 -13.941 1.00 78.50 73 HIS A CA 1
ATOM 589 C C . HIS A 1 73 ? 27.075 -14.966 -13.632 1.00 78.50 73 HIS A C 1
ATOM 591 O O . HIS A 1 73 ? 27.297 -15.792 -14.524 1.00 78.50 73 HIS A O 1
ATOM 597 N N . ALA A 1 74 ? 26.608 -15.321 -12.432 1.00 73.44 74 ALA A N 1
ATOM 598 C CA . ALA A 1 74 ? 26.378 -16.708 -12.032 1.00 73.44 74 ALA A CA 1
ATOM 599 C C . ALA A 1 74 ? 25.353 -17.424 -12.938 1.00 73.44 74 ALA A C 1
ATOM 601 O O . ALA A 1 74 ? 25.562 -18.567 -13.355 1.00 73.44 74 ALA A O 1
ATOM 602 N N . LEU A 1 75 ? 24.262 -16.746 -13.312 1.00 79.88 75 LEU A N 1
ATOM 603 C CA . LEU A 1 75 ? 23.250 -17.279 -14.234 1.00 79.88 75 LEU A CA 1
ATOM 604 C C . LEU A 1 75 ? 23.790 -17.473 -15.657 1.00 79.88 75 LEU A C 1
ATOM 606 O O . LEU A 1 75 ? 23.474 -18.474 -16.306 1.00 79.88 75 LEU A O 1
ATOM 610 N N . THR A 1 76 ? 24.633 -16.553 -16.135 1.00 78.50 76 THR A N 1
ATOM 611 C CA . THR A 1 76 ? 25.286 -16.669 -17.450 1.00 78.50 76 THR A CA 1
ATOM 612 C C . THR A 1 76 ? 26.195 -17.890 -17.499 1.00 78.50 76 THR A C 1
ATOM 614 O O . THR A 1 76 ? 26.148 -18.652 -18.464 1.00 78.50 76 THR A O 1
ATOM 617 N N . TYR A 1 77 ? 26.959 -18.133 -16.429 1.00 78.94 77 TYR A N 1
ATOM 618 C CA . TYR A 1 77 ? 27.814 -19.314 -16.305 1.00 78.94 77 TYR A CA 1
ATOM 619 C C . TYR A 1 77 ? 27.007 -20.624 -16.360 1.00 78.94 77 TYR A C 1
ATOM 621 O O . TYR A 1 77 ? 27.416 -21.590 -17.003 1.00 78.94 77 TYR A O 1
ATOM 629 N N . LYS A 1 78 ? 25.801 -20.635 -15.775 1.00 79.62 78 LYS A N 1
ATOM 630 C CA . LYS A 1 78 ? 24.848 -21.759 -15.857 1.00 79.62 78 LYS A CA 1
ATOM 631 C C . LYS A 1 78 ? 24.119 -21.879 -17.200 1.00 79.62 78 LYS A C 1
ATOM 633 O O . LYS A 1 78 ? 23.258 -22.744 -17.342 1.00 79.62 78 LYS A O 1
ATOM 638 N N . LYS A 1 79 ? 24.440 -21.035 -18.186 1.00 84.56 79 LYS A N 1
ATOM 639 C CA . LYS A 1 79 ? 23.767 -20.967 -19.495 1.00 84.56 79 LYS A CA 1
ATOM 640 C C . LYS A 1 79 ? 22.272 -20.631 -19.405 1.00 84.56 79 LYS A C 1
ATOM 642 O O . LYS A 1 79 ? 21.511 -20.868 -20.342 1.00 84.56 79 LYS A O 1
ATOM 647 N N . LEU A 1 80 ? 21.842 -20.024 -18.297 1.00 83.56 80 LEU A N 1
ATOM 648 C CA . LEU A 1 80 ? 20.485 -19.509 -18.099 1.00 83.56 80 LEU A CA 1
ATOM 649 C C . LEU A 1 80 ? 20.376 -18.104 -18.709 1.00 83.56 80 LEU A C 1
ATOM 651 O O . LEU A 1 80 ? 20.051 -17.130 -18.037 1.00 83.56 80 LEU A O 1
ATOM 655 N N . TYR A 1 81 ? 20.682 -17.982 -20.003 1.00 86.50 81 TYR A N 1
ATOM 656 C CA . TYR A 1 81 ? 20.959 -16.695 -20.653 1.00 86.50 81 TYR A CA 1
ATOM 657 C C . TYR A 1 81 ? 19.797 -15.705 -20.617 1.00 86.50 81 TYR A C 1
ATOM 659 O O . TYR A 1 81 ? 20.008 -14.497 -20.501 1.00 86.50 81 TYR A O 1
ATOM 667 N N . LYS A 1 82 ? 18.562 -16.206 -20.711 1.00 87.00 82 LYS A N 1
ATOM 668 C CA . LYS A 1 82 ? 17.365 -15.366 -20.617 1.00 87.00 82 LYS A CA 1
ATOM 669 C C . LYS A 1 82 ? 17.248 -14.741 -19.227 1.00 87.00 82 LYS A C 1
ATOM 671 O O . LYS A 1 82 ? 17.118 -13.528 -19.122 1.00 87.00 82 LYS A O 1
ATOM 676 N N . GLU A 1 83 ? 17.347 -15.562 -18.187 1.00 82.75 83 GLU A N 1
ATOM 677 C CA . GLU A 1 83 ? 17.270 -15.124 -16.792 1.00 82.75 83 GLU A CA 1
ATOM 678 C C . GLU A 1 83 ? 18.439 -14.196 -16.444 1.00 82.75 83 GLU A C 1
ATOM 680 O O . GLU A 1 83 ? 18.238 -13.142 -15.852 1.00 82.75 83 GLU A O 1
ATOM 685 N N . ALA A 1 84 ? 19.649 -14.528 -16.901 1.00 82.25 84 ALA A N 1
ATOM 686 C CA . ALA A 1 84 ? 20.821 -13.674 -16.756 1.00 82.25 84 ALA A CA 1
ATOM 687 C C . ALA A 1 84 ? 20.614 -12.302 -17.411 1.00 82.25 84 ALA A C 1
ATOM 689 O O . ALA A 1 84 ? 20.868 -11.272 -16.795 1.00 82.25 84 ALA A O 1
ATOM 690 N N . SER A 1 85 ? 20.100 -12.275 -18.645 1.00 82.50 85 SER A N 1
ATOM 691 C CA . SER A 1 85 ? 19.796 -11.033 -19.363 1.00 82.50 85 SER A CA 1
ATOM 692 C C . SER A 1 85 ? 18.736 -10.197 -18.647 1.00 82.50 85 SER A C 1
ATOM 694 O O . SER A 1 85 ? 18.844 -8.975 -18.626 1.00 82.50 85 SER A O 1
ATOM 696 N N . GLU A 1 86 ? 17.716 -10.833 -18.068 1.00 82.44 86 GLU A N 1
ATOM 697 C CA . GLU A 1 86 ? 16.696 -10.162 -17.256 1.00 82.44 86 GLU A CA 1
ATOM 698 C C . GLU A 1 86 ? 17.310 -9.569 -15.979 1.00 82.44 86 GLU A C 1
ATOM 700 O O . GLU A 1 86 ? 17.079 -8.400 -15.682 1.00 82.44 86 GLU A O 1
ATOM 705 N N . VAL A 1 87 ? 18.166 -10.317 -15.281 1.00 79.44 87 VAL A N 1
ATOM 706 C CA . VAL A 1 87 ? 18.863 -9.845 -14.076 1.00 79.44 87 VAL A CA 1
ATOM 707 C C . VAL A 1 87 ? 19.834 -8.695 -14.381 1.00 79.44 87 VAL A C 1
ATOM 709 O O . VAL A 1 87 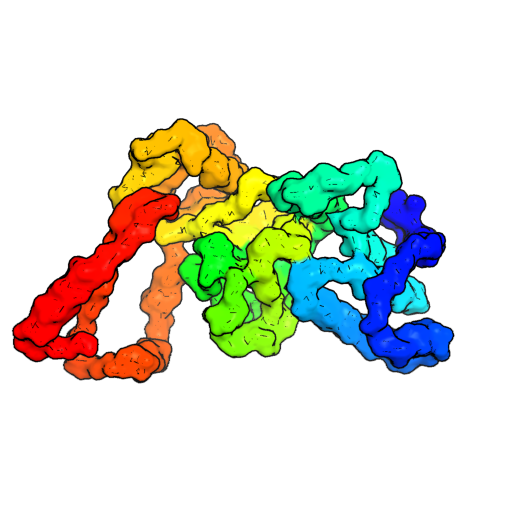? 19.850 -7.703 -13.655 1.00 79.44 87 VAL A O 1
ATOM 712 N N . PHE A 1 88 ? 20.589 -8.753 -15.481 1.00 78.81 88 PHE A N 1
ATOM 713 C CA . PHE A 1 88 ? 21.456 -7.643 -15.897 1.00 78.81 88 PHE A CA 1
ATOM 714 C C . PHE A 1 88 ? 20.673 -6.385 -16.274 1.00 78.81 88 PHE A C 1
ATOM 716 O O . PHE A 1 88 ? 21.119 -5.269 -16.018 1.00 78.81 88 PHE A O 1
ATOM 723 N N . LEU A 1 89 ? 19.489 -6.536 -16.870 1.00 75.44 89 LEU A N 1
ATOM 724 C CA . LEU A 1 89 ? 18.601 -5.398 -17.108 1.00 75.44 89 LEU A CA 1
ATOM 725 C C . LEU A 1 89 ? 18.094 -4.794 -15.796 1.00 75.44 89 LEU A C 1
ATOM 727 O O . LEU A 1 89 ? 17.900 -3.584 -15.710 1.00 75.44 89 LEU A O 1
ATOM 731 N N . GLU A 1 90 ? 17.915 -5.624 -14.772 1.00 72.56 90 GLU A N 1
ATOM 732 C CA . GLU A 1 90 ? 17.516 -5.203 -13.434 1.00 72.56 90 GLU A CA 1
ATOM 733 C C . GLU A 1 90 ? 18.648 -4.529 -12.632 1.00 72.56 90 GLU A C 1
ATOM 735 O O . GLU A 1 90 ? 18.341 -3.842 -11.656 1.00 72.56 90 GLU A O 1
ATOM 740 N N . GLN A 1 91 ? 19.912 -4.661 -13.067 1.00 69.94 91 GLN A N 1
ATOM 741 C CA . GLN A 1 91 ? 21.114 -4.062 -12.464 1.00 69.94 91 GLN A CA 1
ATOM 742 C C . GLN A 1 91 ? 21.157 -2.525 -12.556 1.00 69.94 91 GLN A C 1
ATOM 744 O O . GLN A 1 91 ? 21.766 -1.863 -11.713 1.00 69.94 91 GLN A O 1
ATOM 749 N N . ARG A 1 92 ? 20.565 -1.924 -13.597 1.00 61.91 92 ARG A N 1
ATOM 750 C CA . ARG A 1 92 ? 20.636 -0.469 -13.810 1.00 61.91 92 ARG A CA 1
ATOM 751 C C . ARG A 1 92 ? 19.599 0.288 -12.986 1.00 61.91 92 ARG A C 1
ATOM 753 O O . ARG A 1 92 ? 18.408 0.026 -13.109 1.00 61.91 92 ARG A O 1
ATOM 760 N N . VAL A 1 93 ? 20.067 1.296 -12.241 1.00 59.75 93 VAL A N 1
ATOM 761 C CA . VAL A 1 93 ? 19.233 2.334 -11.581 1.00 59.75 93 VAL A CA 1
ATOM 762 C C . VAL A 1 93 ? 19.820 3.756 -11.761 1.00 59.75 93 VAL A C 1
ATOM 764 O O . VAL A 1 93 ? 19.313 4.729 -11.225 1.00 59.75 93 VAL A O 1
ATOM 767 N N . ILE A 1 94 ? 20.831 3.883 -12.632 1.00 55.22 94 ILE A N 1
ATOM 768 C CA . ILE A 1 94 ? 21.738 5.023 -12.896 1.00 55.22 94 ILE A CA 1
ATOM 769 C C . ILE A 1 94 ? 22.867 5.166 -11.854 1.00 55.22 94 ILE A C 1
ATOM 771 O O . ILE A 1 94 ? 22.648 5.605 -10.732 1.00 55.22 94 ILE A O 1
ATOM 775 N N . GLN A 1 95 ? 24.094 4.823 -12.273 1.00 49.81 95 GLN A N 1
ATOM 776 C CA . GLN A 1 95 ? 25.361 5.150 -11.585 1.00 49.81 95 GLN A CA 1
ATOM 777 C C . GLN A 1 95 ? 26.353 5.937 -12.470 1.00 49.81 95 GLN A C 1
ATOM 779 O O . GLN A 1 95 ? 27.432 6.252 -12.007 1.00 49.81 95 GLN A O 1
ATOM 784 N N . ASP A 1 96 ? 25.992 6.224 -13.725 1.00 46.97 96 ASP A N 1
ATOM 785 C CA . ASP A 1 96 ? 26.620 7.197 -14.635 1.00 46.97 96 ASP A CA 1
ATOM 786 C C . ASP A 1 96 ? 25.873 7.063 -15.973 1.00 46.97 96 ASP A C 1
ATOM 788 O O . ASP A 1 96 ? 26.105 6.140 -16.766 1.00 46.97 96 ASP A O 1
ATOM 792 N N . ALA A 1 97 ? 24.906 7.939 -16.241 1.00 43.41 97 ALA A N 1
ATOM 793 C CA . ALA A 1 97 ? 24.460 8.103 -17.619 1.00 43.41 97 ALA A CA 1
ATOM 794 C C . ALA A 1 97 ? 25.570 8.869 -18.345 1.00 43.41 97 ALA A C 1
ATOM 796 O O . ALA A 1 97 ? 25.896 9.991 -17.965 1.00 43.41 97 ALA A O 1
ATOM 797 N N . HIS A 1 98 ? 26.177 8.266 -19.370 1.00 37.91 98 HIS A N 1
ATOM 798 C CA . HIS A 1 98 ? 27.223 8.925 -20.151 1.00 37.91 98 HIS A CA 1
ATOM 799 C C . HIS A 1 98 ? 26.706 10.284 -20.668 1.00 37.91 98 HIS A C 1
ATOM 801 O O . HIS A 1 98 ? 25.803 10.317 -21.503 1.00 37.91 98 HIS A O 1
ATOM 807 N N . GLY A 1 99 ? 27.240 11.390 -20.133 1.00 40.69 99 GLY A N 1
ATOM 808 C CA . GLY A 1 99 ? 26.853 12.762 -20.493 1.00 40.69 99 GLY A CA 1
ATOM 809 C C . GLY A 1 99 ? 25.849 13.476 -19.571 1.00 40.69 99 GLY A C 1
ATOM 810 O O . GLY A 1 99 ? 25.450 14.592 -19.903 1.00 40.69 99 GLY A O 1
ATOM 811 N N . VAL A 1 100 ? 25.442 12.902 -18.430 1.00 48.19 100 VAL A N 1
ATOM 812 C CA . VAL A 1 100 ? 24.551 13.578 -17.460 1.00 48.19 100 VAL A CA 1
ATOM 813 C C . VAL A 1 100 ? 25.361 14.205 -16.321 1.00 48.19 100 VAL A C 1
ATOM 815 O O . VAL A 1 100 ? 26.119 13.530 -15.636 1.00 48.19 100 VAL A O 1
ATOM 818 N N . ILE A 1 101 ? 25.201 15.515 -16.106 1.00 50.75 101 ILE A N 1
ATOM 819 C CA . ILE A 1 101 ? 25.884 16.263 -15.038 1.00 50.75 101 ILE A CA 1
ATOM 820 C C . ILE A 1 101 ? 25.146 16.039 -13.705 1.00 50.75 101 ILE A C 1
ATOM 822 O O . ILE A 1 101 ? 24.011 16.481 -13.543 1.00 50.75 101 ILE A O 1
ATOM 826 N N . GLU A 1 102 ? 25.798 15.392 -12.734 1.00 53.69 102 GLU A N 1
ATOM 827 C CA . GLU A 1 102 ? 25.172 14.916 -11.482 1.00 53.69 102 GLU A CA 1
ATOM 828 C C . GLU A 1 102 ? 25.027 15.956 -10.361 1.00 53.69 102 GLU A C 1
ATOM 830 O O . GLU A 1 102 ? 24.222 15.790 -9.440 1.00 53.69 102 GLU A O 1
ATOM 835 N N . ALA A 1 103 ? 25.815 17.032 -10.396 1.00 56.28 103 ALA A N 1
ATOM 836 C CA . ALA A 1 103 ? 25.877 18.005 -9.302 1.00 56.28 103 ALA A CA 1
ATOM 837 C C . ALA A 1 103 ? 24.507 18.608 -8.885 1.00 56.28 103 ALA A C 1
ATOM 839 O O . ALA A 1 103 ? 24.335 18.883 -7.693 1.00 56.28 103 ALA A O 1
ATOM 840 N N . PRO A 1 104 ? 23.523 18.798 -9.792 1.00 55.78 104 PRO A N 1
ATOM 841 C CA . PRO A 1 104 ? 22.157 19.188 -9.429 1.00 55.78 104 PRO A CA 1
ATOM 842 C C . PRO A 1 104 ? 21.306 18.022 -8.888 1.00 55.78 104 PRO A C 1
ATOM 844 O O . PRO A 1 104 ? 20.516 18.218 -7.965 1.00 55.78 104 PRO A O 1
ATOM 847 N N . PHE A 1 105 ? 21.487 16.808 -9.423 1.00 59.22 105 PHE A N 1
ATOM 848 C CA . PHE A 1 105 ? 20.705 15.604 -9.099 1.00 59.22 105 PHE A CA 1
ATOM 849 C C . PHE A 1 105 ? 20.899 15.144 -7.650 1.00 59.22 105 PHE A C 1
ATOM 851 O O . PHE A 1 105 ? 19.936 14.801 -6.968 1.00 59.22 105 PHE A O 1
ATOM 858 N N . ASN A 1 106 ? 22.132 15.192 -7.145 1.00 62.72 106 ASN A N 1
ATOM 859 C CA . ASN A 1 106 ? 22.426 14.761 -5.776 1.00 62.72 106 ASN A CA 1
ATOM 860 C C . ASN A 1 106 ? 21.943 15.751 -4.703 1.00 62.72 106 ASN A C 1
ATOM 862 O O . ASN A 1 106 ? 21.808 15.373 -3.539 1.00 62.72 106 ASN A O 1
ATOM 866 N N . LYS A 1 107 ? 21.665 17.008 -5.077 1.00 70.38 107 LYS A N 1
ATOM 867 C CA . LYS A 1 107 ? 21.242 18.063 -4.143 1.00 70.38 107 LYS A CA 1
ATOM 868 C C . LYS A 1 107 ? 19.724 18.148 -3.984 1.00 70.38 107 LYS A C 1
ATOM 870 O O . LYS A 1 107 ? 19.257 18.444 -2.886 1.00 70.38 107 LYS A O 1
ATOM 875 N N . ASP A 1 108 ? 18.959 17.867 -5.038 1.00 83.12 108 ASP A N 1
ATOM 876 C CA . ASP A 1 108 ? 17.494 17.903 -5.004 1.00 83.12 108 ASP A CA 1
ATOM 877 C C . ASP A 1 108 ? 16.902 16.495 -4.843 1.00 83.12 108 ASP A C 1
ATOM 879 O O . ASP A 1 108 ? 16.824 15.694 -5.777 1.00 83.12 108 ASP A O 1
ATOM 883 N N . LYS A 1 109 ? 16.430 16.201 -3.627 1.00 81.50 109 LYS A N 1
ATOM 884 C CA . LYS A 1 109 ? 15.817 14.913 -3.282 1.00 81.50 109 LYS A CA 1
ATOM 885 C C . LYS A 1 109 ? 14.547 14.617 -4.091 1.00 81.50 109 LYS A C 1
ATOM 887 O O . LYS A 1 109 ? 14.276 13.449 -4.362 1.00 81.50 109 LYS A O 1
ATOM 892 N N . VAL A 1 110 ? 13.755 15.630 -4.447 1.00 84.31 110 VAL A N 1
ATOM 893 C CA . VAL A 1 110 ? 12.515 15.442 -5.215 1.00 84.31 110 VAL A CA 1
ATOM 894 C C . VAL A 1 110 ? 12.858 15.079 -6.652 1.00 84.31 110 VAL A C 1
ATOM 896 O O . VAL A 1 110 ? 12.358 14.073 -7.156 1.00 84.31 110 VAL A O 1
ATOM 899 N N . LEU A 1 111 ? 13.764 15.838 -7.274 1.00 83.81 111 LEU A N 1
ATOM 900 C CA . LEU A 1 111 ? 14.252 15.549 -8.622 1.00 83.81 111 LEU A CA 1
ATOM 901 C C . LEU A 1 111 ? 14.890 14.157 -8.698 1.00 83.81 111 LEU A C 1
ATOM 903 O O . LEU A 1 111 ? 14.590 13.390 -9.612 1.00 83.81 111 LEU A O 1
ATOM 907 N N . ARG A 1 112 ? 15.698 13.791 -7.698 1.00 82.50 112 ARG A N 1
ATOM 908 C CA . ARG A 1 112 ? 16.302 12.459 -7.595 1.00 82.50 112 ARG A CA 1
ATOM 909 C C . ARG A 1 112 ? 15.260 11.345 -7.592 1.00 82.50 112 ARG A C 1
ATOM 911 O O . ARG A 1 112 ? 15.408 10.368 -8.321 1.00 82.50 112 ARG A O 1
ATOM 918 N N . ASN A 1 113 ? 14.199 11.496 -6.799 1.00 86.50 113 ASN A N 1
ATOM 919 C CA . ASN A 1 113 ? 13.127 10.506 -6.727 1.00 86.50 113 ASN A CA 1
ATOM 920 C C . ASN A 1 113 ? 12.358 10.400 -8.053 1.00 86.50 113 ASN A C 1
ATOM 922 O O . ASN A 1 113 ? 12.043 9.293 -8.478 1.00 86.50 113 ASN A O 1
ATOM 926 N N . ILE A 1 114 ? 12.088 11.528 -8.722 1.00 88.06 114 ILE A N 1
ATOM 927 C CA . ILE A 1 114 ? 11.438 11.547 -10.043 1.00 88.06 114 ILE A CA 1
ATOM 928 C C . ILE A 1 114 ? 12.274 10.767 -11.058 1.00 88.06 114 ILE A C 1
ATOM 930 O O . ILE A 1 114 ? 11.753 9.881 -11.731 1.00 88.06 114 ILE A O 1
ATOM 934 N N . VAL A 1 115 ? 13.566 11.077 -11.158 1.00 83.69 115 VAL A N 1
ATOM 935 C CA . VAL A 1 115 ? 14.474 10.450 -12.127 1.00 83.69 115 VAL A CA 1
ATOM 936 C C . VAL A 1 115 ? 14.628 8.957 -11.845 1.00 83.69 115 VAL A C 1
ATOM 938 O O . VAL A 1 115 ? 14.484 8.148 -12.757 1.00 83.69 115 VAL A O 1
ATOM 941 N N . MET A 1 116 ? 14.840 8.576 -10.584 1.00 82.19 116 MET A N 1
ATOM 942 C CA . MET A 1 116 ? 14.979 7.172 -10.195 1.00 82.19 116 MET A CA 1
ATOM 943 C C . MET A 1 116 ? 13.692 6.376 -10.447 1.00 82.19 116 MET A C 1
ATOM 945 O O . MET A 1 116 ? 13.743 5.279 -11.001 1.00 82.19 116 MET A O 1
ATOM 949 N N . TYR A 1 117 ? 12.526 6.931 -10.102 1.00 90.12 117 TYR A N 1
ATOM 950 C CA . TYR A 1 117 ? 11.250 6.300 -10.430 1.00 90.12 117 TYR A CA 1
ATOM 951 C C . TYR A 1 117 ? 11.047 6.172 -11.940 1.00 90.12 117 TYR A C 1
ATOM 953 O O . TYR A 1 117 ? 10.599 5.126 -12.397 1.00 90.12 117 TYR A O 1
ATOM 961 N N . THR A 1 118 ? 11.399 7.203 -12.712 1.00 88.69 118 THR A N 1
ATOM 962 C CA . THR A 1 118 ? 11.280 7.189 -14.178 1.00 88.69 118 THR A CA 1
ATOM 963 C C . THR A 1 118 ? 12.152 6.092 -14.785 1.00 88.69 118 THR A C 1
ATOM 965 O O . THR A 1 118 ? 11.672 5.334 -15.619 1.00 88.69 118 THR A O 1
ATOM 968 N N . GLU A 1 119 ? 13.388 5.918 -14.310 1.00 82.88 119 GLU A N 1
ATOM 969 C CA . GLU A 1 119 ? 14.260 4.829 -14.767 1.00 82.88 119 GLU A CA 1
ATOM 970 C C . GLU A 1 119 ? 13.626 3.452 -14.505 1.00 82.88 119 GLU A C 1
ATOM 972 O O . GLU A 1 119 ? 13.570 2.604 -15.400 1.00 82.88 119 GLU A O 1
ATOM 977 N N . PHE A 1 120 ? 13.083 3.229 -13.303 1.00 85.44 120 PHE A N 1
ATOM 978 C CA . PHE A 1 120 ? 12.374 1.987 -12.992 1.00 85.44 120 PHE A CA 1
ATOM 979 C C . PHE A 1 120 ? 11.087 1.817 -13.805 1.00 85.44 120 PHE A C 1
ATOM 981 O O . PHE A 1 120 ? 10.738 0.705 -14.216 1.00 85.44 120 PHE A O 1
ATOM 988 N N . TYR A 1 121 ? 10.371 2.910 -14.053 1.00 91.12 121 TYR A N 1
ATOM 989 C CA . TYR A 1 121 ? 9.170 2.917 -14.868 1.00 91.12 121 TYR A CA 1
ATOM 990 C C . TYR A 1 121 ? 9.489 2.492 -16.309 1.00 91.12 121 TYR A C 1
ATOM 992 O O . TYR A 1 121 ? 8.862 1.569 -16.818 1.00 91.12 121 TYR A O 1
ATOM 1000 N N . GLU A 1 122 ? 10.507 3.060 -16.943 1.00 84.19 122 GLU A N 1
ATOM 1001 C CA . GLU A 1 122 ? 10.835 2.756 -18.341 1.00 84.19 122 GLU A CA 1
ATOM 1002 C C . GLU A 1 122 ? 11.442 1.355 -18.529 1.00 84.19 122 GLU A C 1
ATOM 1004 O O . GLU A 1 122 ? 11.189 0.681 -19.533 1.00 84.19 122 GLU A O 1
ATOM 1009 N N . ASN A 1 123 ? 12.230 0.879 -17.558 1.00 78.38 123 ASN A N 1
ATOM 1010 C CA . ASN A 1 123 ? 13.049 -0.318 -17.755 1.00 78.38 123 ASN A CA 1
ATOM 1011 C C . ASN A 1 123 ? 12.487 -1.594 -17.121 1.00 78.38 123 ASN A C 1
ATOM 1013 O O . ASN A 1 123 ? 12.733 -2.683 -17.646 1.00 78.38 123 ASN A O 1
ATOM 1017 N N . LEU A 1 124 ? 11.724 -1.504 -16.027 1.00 82.19 124 LEU A N 1
ATOM 1018 C CA . LEU A 1 124 ? 11.224 -2.704 -15.356 1.00 82.19 124 LEU A CA 1
ATOM 1019 C C . LEU A 1 124 ? 9.929 -3.220 -15.978 1.00 82.19 124 LEU A C 1
ATOM 1021 O O . LEU A 1 124 ? 8.941 -2.500 -16.141 1.00 82.19 124 LEU A O 1
ATOM 1025 N N . SER A 1 125 ? 9.896 -4.521 -16.250 1.00 86.12 125 SER A N 1
ATOM 1026 C CA . SER A 1 125 ? 8.652 -5.229 -16.537 1.00 86.12 125 SER A CA 1
ATOM 1027 C C . SER A 1 125 ? 7.787 -5.327 -15.282 1.00 86.12 125 SER A C 1
ATOM 1029 O O . SER A 1 125 ? 8.309 -5.531 -14.184 1.00 86.12 125 SER A O 1
ATOM 1031 N N . ILE A 1 126 ? 6.467 -5.286 -15.455 1.00 94.81 126 ILE A N 1
ATOM 1032 C CA . ILE A 1 126 ? 5.538 -5.617 -14.371 1.00 94.81 126 ILE A CA 1
ATOM 1033 C C . ILE A 1 126 ? 5.663 -7.102 -14.019 1.00 94.81 126 ILE A C 1
ATOM 1035 O O . ILE A 1 126 ? 5.766 -7.942 -14.912 1.00 94.81 126 ILE A O 1
ATOM 1039 N N . LYS A 1 127 ? 5.654 -7.407 -12.723 1.00 92.31 127 LYS A N 1
ATOM 1040 C CA . LYS A 1 127 ? 5.697 -8.756 -12.159 1.00 92.31 127 LYS A CA 1
ATOM 1041 C C . LYS A 1 127 ? 4.303 -9.115 -11.639 1.00 92.31 127 LYS A C 1
ATOM 1043 O O . LYS A 1 127 ? 3.809 -8.486 -10.702 1.00 92.31 127 LYS A O 1
ATOM 1048 N N . ASP A 1 128 ? 3.669 -10.106 -12.265 1.00 96.00 128 ASP A N 1
ATOM 1049 C CA . ASP A 1 128 ? 2.251 -10.444 -12.047 1.00 96.00 128 ASP A CA 1
ATOM 1050 C C . ASP A 1 128 ? 1.937 -11.010 -10.653 1.00 96.00 128 ASP A C 1
ATOM 1052 O O . ASP A 1 128 ? 0.788 -10.963 -10.222 1.00 96.00 128 ASP A O 1
ATOM 1056 N N . ASN A 1 129 ? 2.947 -11.489 -9.927 1.00 95.75 129 ASN A N 1
ATOM 1057 C CA . ASN A 1 129 ? 2.821 -12.091 -8.601 1.00 95.75 129 ASN A CA 1
ATOM 1058 C C . ASN A 1 129 ? 3.334 -11.186 -7.464 1.00 95.75 129 ASN A C 1
ATOM 1060 O O . ASN A 1 129 ? 3.732 -11.687 -6.419 1.00 95.75 129 ASN A O 1
ATOM 1064 N N . ILE A 1 130 ? 3.375 -9.862 -7.653 1.00 98.00 130 ILE A N 1
ATOM 1065 C CA . ILE A 1 130 ? 3.801 -8.921 -6.603 1.00 98.00 130 ILE A CA 1
ATOM 1066 C C . ILE A 1 130 ? 2.650 -7.992 -6.222 1.00 98.00 130 ILE A C 1
ATOM 1068 O O . ILE A 1 130 ? 2.022 -7.379 -7.096 1.00 98.00 130 ILE A O 1
ATOM 1072 N N . ILE A 1 131 ? 2.424 -7.862 -4.913 1.00 98.81 131 ILE A N 1
ATOM 1073 C CA . ILE A 1 131 ? 1.444 -6.950 -4.318 1.00 98.81 131 ILE A CA 1
ATOM 1074 C C . ILE A 1 131 ? 2.167 -5.979 -3.394 1.00 98.81 131 ILE A C 1
ATOM 1076 O O . ILE A 1 131 ? 2.850 -6.406 -2.470 1.00 98.81 131 ILE A O 1
ATOM 1080 N N . LEU A 1 132 ? 2.006 -4.680 -3.632 1.00 98.81 132 LEU A N 1
ATOM 1081 C CA . LEU A 1 132 ? 2.513 -3.629 -2.755 1.00 98.81 132 LEU A CA 1
ATOM 1082 C C . LEU A 1 132 ? 1.375 -3.028 -1.936 1.00 98.81 132 LEU A C 1
ATOM 1084 O O . LEU A 1 132 ? 0.363 -2.607 -2.494 1.00 98.81 132 LEU A O 1
ATOM 1088 N N . TYR A 1 133 ? 1.582 -2.933 -0.627 1.00 98.75 133 TYR A N 1
ATOM 1089 C CA . TYR A 1 133 ? 0.654 -2.359 0.337 1.00 98.75 133 TYR A CA 1
ATOM 1090 C C . TYR A 1 133 ? 1.273 -1.122 0.995 1.00 98.75 133 TYR A C 1
ATOM 1092 O O . TYR A 1 133 ? 2.409 -1.149 1.470 1.00 98.75 133 TYR A O 1
ATOM 1100 N N . GLU A 1 134 ? 0.512 -0.033 1.057 1.00 98.44 134 GLU A N 1
ATOM 1101 C CA . GLU A 1 134 ? 0.877 1.175 1.799 1.00 98.44 134 GLU A CA 1
ATOM 1102 C C . GLU A 1 134 ? -0.351 1.690 2.558 1.00 98.44 134 GLU A C 1
ATOM 1104 O O . GLU A 1 134 ? -1.388 1.981 1.963 1.00 98.44 134 GLU A O 1
ATOM 1109 N N . SER A 1 135 ? -0.241 1.835 3.879 1.00 97.56 135 SER A N 1
ATOM 1110 C CA . SER A 1 135 ? -1.266 2.496 4.692 1.00 97.56 135 SER A CA 1
ATOM 1111 C C . SER A 1 135 ? -0.722 3.754 5.350 1.00 97.56 135 SER A C 1
ATOM 1113 O O . SER A 1 135 ? 0.373 3.745 5.907 1.00 97.56 135 SER A O 1
ATOM 1115 N N . TYR A 1 136 ? -1.490 4.843 5.274 1.00 95.88 136 TYR A N 1
ATOM 1116 C CA . TYR A 1 136 ? -1.200 6.130 5.909 1.00 95.88 136 TYR A CA 1
ATOM 1117 C C . TYR A 1 136 ? 0.221 6.617 5.621 1.00 95.88 136 TYR A C 1
ATOM 1119 O O . TYR A 1 136 ? 0.968 7.007 6.515 1.00 95.88 136 TYR A O 1
ATOM 1127 N N . HIS A 1 137 ? 0.610 6.559 4.347 1.00 95.12 137 HIS A N 1
ATOM 1128 C CA . HIS A 1 137 ? 1.951 6.926 3.898 1.00 95.12 137 HIS A CA 1
ATOM 1129 C C . HIS A 1 137 ? 3.091 6.087 4.504 1.00 95.12 137 HIS A C 1
ATOM 1131 O O . HIS A 1 137 ? 4.222 6.565 4.596 1.00 95.12 137 HIS A O 1
ATOM 1137 N N . GLY A 1 138 ? 2.795 4.844 4.888 1.00 94.69 138 GLY A N 1
ATOM 1138 C CA . GLY A 1 138 ? 3.736 3.901 5.482 1.00 94.69 138 GLY A CA 1
ATOM 1139 C C . GLY A 1 138 ? 3.919 4.069 6.989 1.00 94.69 138 GLY A C 1
ATOM 1140 O O . GLY A 1 138 ? 4.886 3.552 7.534 1.00 94.69 138 GLY A O 1
ATOM 1141 N N . SER A 1 139 ? 3.045 4.801 7.687 1.00 93.50 139 SER A N 1
ATOM 1142 C CA . SER A 1 139 ? 3.201 5.002 9.136 1.00 93.50 139 SER A CA 1
ATOM 1143 C C . SER A 1 139 ? 2.908 3.750 9.966 1.00 93.50 139 SER A C 1
ATOM 1145 O O . SER A 1 139 ? 3.418 3.632 11.074 1.00 93.50 139 SER A O 1
ATOM 1147 N N . ALA A 1 140 ? 2.099 2.824 9.447 1.00 91.69 140 ALA A N 1
ATOM 1148 C CA . ALA A 1 140 ? 1.755 1.577 10.120 1.00 91.69 140 ALA A CA 1
ATOM 1149 C C . ALA A 1 140 ? 1.253 0.542 9.114 1.00 91.69 140 ALA A C 1
ATOM 1151 O O . ALA A 1 140 ? 0.634 0.917 8.118 1.00 91.69 140 ALA A O 1
ATOM 1152 N N . MET A 1 141 ? 1.416 -0.744 9.424 1.00 95.31 141 MET A N 1
ATOM 1153 C CA . MET A 1 141 ? 0.760 -1.851 8.722 1.00 95.31 141 MET A CA 1
ATOM 1154 C C . MET A 1 141 ? -0.665 -2.032 9.268 1.00 95.31 141 MET A C 1
ATOM 1156 O O . MET A 1 141 ? -0.870 -2.693 10.282 1.00 95.31 141 MET A O 1
ATOM 1160 N N . SER A 1 142 ? -1.656 -1.363 8.668 1.00 95.62 142 SER A N 1
ATOM 1161 C CA . SER A 1 142 ? -2.994 -1.250 9.274 1.00 95.62 142 SER A CA 1
ATOM 1162 C C . SER A 1 142 ? -4.125 -1.016 8.261 1.00 95.62 142 SER A C 1
ATOM 1164 O O . SER A 1 142 ? -3.916 -0.977 7.047 1.00 95.62 142 SER A O 1
ATOM 1166 N N . CYS A 1 143 ? -5.347 -0.828 8.778 1.00 97.44 143 CYS A N 1
ATOM 1167 C CA . CYS A 1 143 ? -6.536 -0.438 8.015 1.00 97.44 143 CYS A CA 1
ATOM 1168 C C . CYS A 1 143 ? -6.917 -1.463 6.925 1.00 97.44 143 CYS A C 1
ATOM 1170 O O . CYS A 1 143 ? -6.633 -2.653 7.043 1.00 97.44 143 CYS A O 1
ATOM 1172 N N . SER A 1 144 ? -7.629 -1.022 5.887 1.00 98.50 144 SER A N 1
ATOM 1173 C CA . SER A 1 144 ? -8.100 -1.891 4.807 1.00 98.50 144 SER A CA 1
ATOM 1174 C C . SER A 1 144 ? -6.960 -2.565 4.026 1.00 98.50 144 SER A C 1
ATOM 1176 O O . SER A 1 144 ? -7.124 -3.743 3.717 1.00 98.50 144 SER A O 1
ATOM 1178 N N . PRO A 1 145 ? -5.799 -1.921 3.760 1.00 98.62 145 PRO A N 1
ATOM 1179 C CA . PRO A 1 145 ? -4.653 -2.614 3.171 1.00 98.62 145 PRO A CA 1
ATOM 1180 C C . PRO A 1 145 ? -4.192 -3.820 3.998 1.00 98.62 145 PRO A C 1
ATOM 1182 O O . PRO A 1 145 ? -3.927 -4.871 3.425 1.00 98.62 145 PRO A O 1
ATOM 1185 N N . TYR A 1 146 ? -4.170 -3.707 5.334 1.00 98.00 146 TYR A N 1
ATOM 1186 C CA . TYR A 1 146 ? -3.811 -4.824 6.214 1.00 98.00 146 TYR A CA 1
ATOM 1187 C C . TYR A 1 146 ? -4.833 -5.960 6.180 1.00 98.00 146 TYR A C 1
ATOM 1189 O O . TYR A 1 146 ? -4.446 -7.121 6.104 1.00 98.00 146 TYR A O 1
ATOM 1197 N N . ALA A 1 147 ? -6.127 -5.642 6.183 1.00 98.06 147 ALA A N 1
ATOM 1198 C CA . ALA A 1 147 ? -7.171 -6.658 6.075 1.00 98.06 147 ALA A CA 1
ATOM 1199 C C . ALA A 1 147 ? -7.095 -7.432 4.749 1.00 98.06 147 ALA A C 1
ATOM 1201 O O . ALA A 1 147 ? -7.165 -8.658 4.750 1.00 98.06 147 ALA A O 1
ATOM 1202 N N . ILE A 1 148 ? -6.874 -6.724 3.635 1.00 98.56 148 ILE A N 1
ATOM 1203 C CA . ILE A 1 148 ? -6.659 -7.342 2.319 1.00 98.56 148 ILE A CA 1
ATOM 1204 C C . ILE A 1 148 ? -5.410 -8.225 2.349 1.00 98.56 148 ILE A C 1
ATOM 1206 O O . ILE A 1 148 ? -5.445 -9.356 1.880 1.00 98.56 148 ILE A O 1
ATOM 1210 N N . PHE A 1 149 ? -4.307 -7.724 2.901 1.00 98.44 149 PHE A N 1
ATOM 1211 C CA . PHE A 1 149 ? -3.074 -8.489 3.038 1.00 98.44 149 PHE A CA 1
ATOM 1212 C C . PHE A 1 149 ? -3.268 -9.774 3.851 1.00 98.44 149 PHE A C 1
ATOM 1214 O O . PHE A 1 149 ? -2.878 -10.826 3.362 1.00 98.44 149 PHE A O 1
ATOM 1221 N N . LYS A 1 150 ? -3.899 -9.712 5.035 1.00 96.62 150 LYS A N 1
ATOM 1222 C CA . LYS A 1 150 ? -4.151 -10.891 5.883 1.00 96.62 150 LYS A CA 1
ATOM 1223 C C . LYS A 1 150 ? -4.950 -11.946 5.116 1.00 96.62 150 LYS A C 1
ATOM 1225 O O . LYS A 1 150 ? -4.533 -13.095 5.054 1.00 96.62 150 LYS A O 1
ATOM 1230 N N . PHE A 1 151 ? -6.037 -11.527 4.465 1.00 97.31 151 PHE A N 1
ATOM 1231 C CA . PHE A 1 151 ? -6.864 -12.420 3.655 1.00 97.31 151 PHE A CA 1
ATOM 1232 C C . PHE A 1 151 ? -6.066 -13.080 2.521 1.00 97.31 151 PHE A C 1
ATOM 1234 O O . PHE A 1 151 ? -6.151 -14.286 2.330 1.00 97.31 151 PHE A O 1
ATOM 1241 N N . LEU A 1 152 ? -5.272 -12.305 1.776 1.00 97.94 152 LEU A N 1
ATOM 1242 C CA . LEU A 1 152 ? -4.491 -12.835 0.656 1.00 97.94 152 LEU A CA 1
ATOM 1243 C C . LEU A 1 152 ? -3.328 -13.720 1.109 1.00 97.94 152 LEU A C 1
ATOM 1245 O O . LEU A 1 152 ? -2.980 -14.651 0.397 1.00 97.94 152 LEU A O 1
ATOM 1249 N N . LEU A 1 153 ? -2.733 -13.446 2.270 1.00 95.81 153 LEU A N 1
ATOM 1250 C CA . LEU A 1 153 ? -1.654 -14.262 2.822 1.00 95.81 153 LEU A CA 1
ATOM 1251 C C . LEU A 1 153 ? -2.148 -15.662 3.227 1.00 95.81 153 LEU A C 1
ATOM 1253 O O . LEU A 1 153 ? -1.402 -16.629 3.113 1.00 95.81 153 LEU A O 1
ATOM 1257 N N . GLU A 1 154 ? -3.395 -15.765 3.689 1.00 94.25 154 GLU A N 1
ATOM 1258 C CA . GLU A 1 154 ? -4.032 -17.019 4.118 1.00 94.25 154 GLU A CA 1
ATOM 1259 C C . GLU A 1 154 ? -4.668 -17.806 2.951 1.00 94.25 154 GLU A C 1
ATOM 1261 O O . GLU A 1 154 ? -5.024 -18.973 3.106 1.00 94.25 154 GLU A O 1
ATOM 1266 N N . ASP A 1 155 ? -4.805 -17.196 1.772 1.00 96.38 155 ASP A N 1
ATOM 1267 C CA . ASP A 1 155 ? -5.457 -17.796 0.610 1.00 96.38 155 ASP A CA 1
ATOM 1268 C C . ASP A 1 155 ? -4.451 -18.513 -0.305 1.00 96.38 155 ASP A C 1
ATOM 1270 O O . ASP A 1 155 ? -3.574 -17.897 -0.918 1.00 96.38 155 ASP A O 1
ATOM 1274 N N . GLU A 1 156 ? -4.613 -19.830 -0.466 1.00 95.25 156 GLU A N 1
ATOM 1275 C CA . GLU A 1 156 ? -3.698 -20.683 -1.240 1.00 95.25 156 GLU A CA 1
ATOM 1276 C C . GLU A 1 156 ? -3.491 -20.218 -2.690 1.00 95.25 156 GLU A C 1
ATOM 1278 O O . GLU A 1 156 ? -2.411 -20.421 -3.258 1.00 95.25 156 GLU A O 1
ATOM 1283 N N . ARG A 1 157 ? -4.481 -19.541 -3.290 1.00 95.75 157 ARG A N 1
ATOM 1284 C CA . ARG A 1 157 ? -4.385 -19.002 -4.659 1.00 95.75 157 ARG A CA 1
ATOM 1285 C C . ARG A 1 157 ? -3.278 -17.956 -4.792 1.00 95.75 157 ARG A C 1
ATOM 1287 O O . ARG A 1 157 ? -2.777 -17.739 -5.895 1.00 95.75 157 ARG A O 1
ATOM 1294 N N . PHE A 1 158 ? -2.893 -17.327 -3.683 1.00 95.38 158 PHE A N 1
ATOM 1295 C CA . PHE A 1 158 ? -1.874 -16.285 -3.616 1.00 95.38 158 PHE A CA 1
ATOM 1296 C C . PHE A 1 158 ? -0.574 -16.751 -2.944 1.00 95.38 158 PHE A C 1
ATOM 1298 O O . PHE A 1 158 ? 0.342 -15.956 -2.774 1.00 95.38 158 PHE A O 1
ATOM 1305 N N . SER A 1 159 ? -0.422 -18.045 -2.658 1.00 92.12 159 SER A N 1
ATOM 1306 C CA . SER A 1 159 ? 0.782 -18.620 -2.024 1.00 92.12 159 SER A CA 1
ATOM 1307 C C . SER A 1 159 ? 2.108 -18.301 -2.738 1.00 92.12 159 SER A C 1
ATOM 1309 O O . SER A 1 159 ? 3.145 -18.173 -2.093 1.00 92.12 159 SER A O 1
ATOM 1311 N N . ASN A 1 160 ? 2.086 -18.122 -4.064 1.00 91.62 160 ASN A N 1
ATOM 1312 C CA . ASN A 1 160 ? 3.261 -17.759 -4.871 1.00 91.62 160 ASN A CA 1
ATOM 1313 C C . ASN A 1 160 ? 3.474 -16.238 -5.024 1.00 91.62 160 ASN A C 1
ATOM 1315 O O . ASN A 1 160 ? 4.303 -15.806 -5.838 1.00 91.62 160 ASN A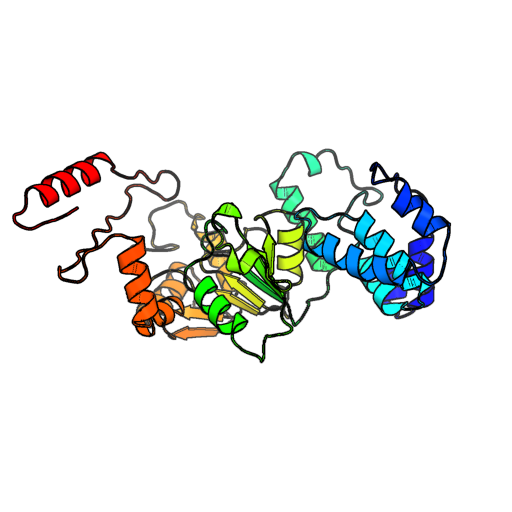 O 1
ATOM 1319 N N . TYR A 1 161 ? 2.702 -15.418 -4.308 1.00 96.00 161 TYR A N 1
ATOM 1320 C CA . TYR A 1 161 ? 2.813 -13.968 -4.367 1.00 96.00 161 TYR A CA 1
ATOM 1321 C C . TYR A 1 161 ? 3.837 -13.446 -3.365 1.00 96.00 161 TYR A C 1
ATOM 1323 O O . TYR A 1 161 ? 3.989 -13.951 -2.255 1.00 96.00 161 TYR A O 1
ATOM 1331 N N . LEU A 1 162 ? 4.537 -12.396 -3.784 1.00 95.25 162 LEU A N 1
ATOM 1332 C CA . LEU A 1 162 ? 5.415 -11.611 -2.935 1.00 95.25 162 LEU A CA 1
ATOM 1333 C C . LEU A 1 162 ? 4.647 -10.395 -2.412 1.00 95.25 162 LEU A C 1
ATOM 1335 O O . LEU A 1 162 ? 4.147 -9.581 -3.197 1.00 95.25 162 LEU A O 1
ATOM 1339 N N . HIS A 1 163 ? 4.586 -10.264 -1.092 1.00 97.44 163 HIS A N 1
ATOM 1340 C CA . HIS A 1 163 ? 3.906 -9.177 -0.404 1.00 97.44 163 HIS A CA 1
ATOM 1341 C C . HIS A 1 163 ? 4.919 -8.119 0.023 1.00 97.44 163 HIS A C 1
ATOM 1343 O O . HIS A 1 163 ? 5.813 -8.369 0.825 1.00 97.44 163 HIS A O 1
ATOM 1349 N N . ILE A 1 164 ? 4.777 -6.917 -0.519 1.00 97.00 164 ILE A N 1
ATOM 1350 C CA . ILE A 1 164 ? 5.659 -5.789 -0.247 1.00 97.00 164 ILE A CA 1
ATOM 1351 C C . ILE A 1 164 ? 4.924 -4.803 0.651 1.00 97.00 164 ILE A C 1
ATOM 1353 O O . ILE A 1 164 ? 3.912 -4.233 0.244 1.00 97.00 164 ILE A O 1
ATOM 1357 N N . TRP A 1 165 ? 5.438 -4.564 1.850 1.00 97.69 165 TRP A N 1
ATOM 1358 C CA . TRP A 1 165 ? 4.868 -3.612 2.796 1.00 97.69 165 TRP A CA 1
ATOM 1359 C C . TRP A 1 165 ? 5.717 -2.360 2.908 1.00 97.69 165 TRP A C 1
ATOM 1361 O O . TRP A 1 165 ? 6.894 -2.407 3.253 1.00 97.69 165 TRP A O 1
ATOM 1371 N N . VAL A 1 166 ? 5.095 -1.213 2.658 1.00 97.38 166 VAL A N 1
ATOM 1372 C CA . VAL A 1 166 ? 5.736 0.084 2.851 1.00 97.38 166 VAL A CA 1
ATOM 1373 C C . VAL A 1 166 ? 5.566 0.493 4.307 1.00 97.38 166 VAL A C 1
ATOM 1375 O O . VAL A 1 166 ? 4.444 0.774 4.734 1.00 97.38 166 VAL A O 1
ATOM 1378 N N . ILE A 1 167 ? 6.666 0.552 5.060 1.00 94.38 167 ILE A N 1
ATOM 1379 C CA . ILE A 1 167 ? 6.641 0.928 6.474 1.00 94.38 167 ILE A CA 1
ATOM 1380 C C . ILE A 1 167 ? 7.819 1.824 6.861 1.00 94.38 167 ILE A C 1
ATOM 1382 O O . ILE A 1 167 ? 8.936 1.682 6.367 1.00 94.38 167 ILE A O 1
ATOM 1386 N N . ALA A 1 168 ? 7.555 2.815 7.710 1.00 90.44 168 ALA A N 1
ATOM 1387 C CA . ALA A 1 168 ? 8.554 3.768 8.177 1.00 90.44 168 ALA A CA 1
ATOM 1388 C C . ALA A 1 168 ? 9.435 3.191 9.295 1.00 90.44 168 ALA A C 1
ATOM 1390 O O . ALA A 1 168 ? 10.622 3.515 9.346 1.00 90.44 168 ALA A O 1
ATOM 1391 N N . ASP A 1 169 ? 8.852 2.354 10.158 1.00 87.44 169 ASP A N 1
ATOM 1392 C CA . ASP A 1 169 ? 9.516 1.696 11.284 1.00 87.44 169 ASP A CA 1
ATOM 1393 C C . ASP A 1 169 ? 9.150 0.207 11.325 1.00 87.44 169 ASP A C 1
ATOM 1395 O O . ASP A 1 169 ? 8.026 -0.168 11.664 1.00 87.44 169 ASP A O 1
ATOM 1399 N N . GLU A 1 170 ? 10.112 -0.651 10.996 1.00 81.44 170 GLU A N 1
ATOM 1400 C CA . GLU A 1 170 ? 9.944 -2.108 11.008 1.00 81.44 170 GLU A CA 1
ATOM 1401 C C . GLU A 1 170 ? 9.724 -2.675 12.420 1.00 81.44 170 GLU A C 1
ATOM 1403 O O . GLU A 1 170 ? 9.222 -3.790 12.572 1.00 81.44 170 GLU A O 1
ATOM 1408 N N . ASN A 1 171 ? 10.042 -1.927 13.483 1.00 84.25 171 ASN A N 1
ATOM 1409 C CA . ASN A 1 171 ? 9.741 -2.354 14.853 1.00 84.25 171 ASN A CA 1
ATOM 1410 C C . ASN A 1 171 ? 8.241 -2.347 15.153 1.00 84.25 171 ASN A C 1
ATOM 1412 O O . ASN A 1 171 ? 7.802 -3.063 16.047 1.00 84.25 171 ASN A O 1
ATOM 1416 N N . SER A 1 172 ? 7.452 -1.596 14.380 1.00 83.88 172 SER A N 1
ATOM 1417 C CA . SER A 1 172 ? 5.991 -1.580 14.498 1.00 83.88 172 SER A CA 1
ATOM 1418 C C . SER A 1 172 ? 5.305 -2.801 13.865 1.00 83.88 172 SER A C 1
ATOM 1420 O O . SER A 1 172 ? 4.095 -2.974 14.019 1.00 83.88 172 SER A O 1
ATOM 1422 N N . VAL A 1 173 ? 6.057 -3.654 13.162 1.00 88.25 173 VAL A N 1
ATOM 1423 C CA . VAL A 1 173 ? 5.545 -4.889 12.555 1.00 88.25 173 VAL A CA 1
ATOM 1424 C C . VAL A 1 173 ? 5.557 -6.024 13.578 1.00 88.25 173 VAL A C 1
ATOM 1426 O O . VAL A 1 173 ? 6.576 -6.274 14.223 1.00 88.25 173 VAL A O 1
ATOM 1429 N N . ASP A 1 174 ? 4.441 -6.752 13.662 1.00 88.19 174 ASP A N 1
ATOM 1430 C CA . ASP A 1 174 ? 4.329 -8.015 14.403 1.00 88.19 174 ASP A CA 1
ATOM 1431 C C . ASP A 1 174 ? 5.425 -9.002 13.956 1.00 88.19 174 ASP A C 1
ATOM 1433 O O . ASP A 1 174 ? 5.599 -9.263 12.761 1.00 88.19 174 ASP A O 1
ATOM 1437 N N . SER A 1 175 ? 6.172 -9.546 14.920 1.00 87.00 175 SER A N 1
ATOM 1438 C CA . SER A 1 175 ? 7.317 -10.426 14.672 1.00 87.00 175 SER A CA 1
ATOM 1439 C C . SER A 1 175 ? 6.961 -11.632 13.813 1.00 87.00 175 SER A C 1
ATOM 1441 O O . SER A 1 175 ? 7.798 -12.068 13.031 1.00 87.00 175 SER A O 1
ATOM 1443 N N . LYS A 1 176 ? 5.715 -12.122 13.878 1.00 89.31 176 LYS A N 1
ATOM 1444 C CA . LYS A 1 176 ? 5.284 -13.284 13.087 1.00 89.31 176 LYS A CA 1
ATOM 1445 C C . LYS A 1 176 ? 5.419 -13.087 11.574 1.00 89.31 176 LYS A C 1
ATOM 1447 O O . LYS A 1 176 ? 5.517 -14.069 10.854 1.00 89.31 176 LYS A O 1
ATOM 1452 N N . TYR A 1 177 ? 5.402 -11.840 11.094 1.00 91.50 177 TYR A N 1
ATOM 1453 C CA . TYR A 1 177 ? 5.552 -11.532 9.670 1.00 91.50 177 TYR A CA 1
ATOM 1454 C C . TYR A 1 177 ? 7.008 -11.313 9.252 1.00 91.50 177 TYR A C 1
ATOM 1456 O O . TYR A 1 177 ? 7.297 -11.312 8.059 1.00 91.50 177 TYR A O 1
ATOM 1464 N N . LYS A 1 178 ? 7.921 -11.099 10.209 1.00 84.25 178 LYS A N 1
ATOM 1465 C CA . LYS A 1 178 ? 9.342 -10.845 9.922 1.00 84.25 178 LYS A CA 1
ATOM 1466 C C . LYS A 1 178 ? 10.061 -12.097 9.427 1.00 84.25 178 LYS A C 1
ATOM 1468 O O . LYS A 1 178 ? 10.986 -11.979 8.635 1.00 84.25 178 LYS A O 1
ATOM 1473 N N . ASP A 1 179 ? 9.584 -13.266 9.843 1.00 81.50 179 ASP A N 1
ATOM 1474 C CA . ASP A 1 179 ? 10.163 -14.562 9.483 1.00 81.50 179 ASP A CA 1
ATOM 1475 C C . ASP A 1 179 ? 9.522 -15.179 8.219 1.00 81.50 179 ASP A C 1
ATOM 1477 O O . ASP A 1 179 ? 9.815 -16.320 7.863 1.00 81.50 179 ASP A O 1
ATOM 1481 N N . CYS A 1 180 ? 8.627 -14.461 7.527 1.00 84.00 180 CYS A N 1
ATOM 1482 C CA . CYS A 1 180 ? 7.972 -14.957 6.315 1.00 84.00 180 CYS A CA 1
ATOM 1483 C C . CYS A 1 180 ? 8.781 -14.636 5.046 1.00 84.00 180 CYS A C 1
ATOM 1485 O O . CYS A 1 180 ? 8.877 -13.482 4.633 1.00 84.00 180 CYS A O 1
ATOM 1487 N N . ASP A 1 181 ? 9.245 -15.671 4.340 1.00 82.00 181 ASP A N 1
ATOM 1488 C CA . ASP A 1 181 ? 10.059 -15.560 3.111 1.00 82.00 181 ASP A CA 1
ATOM 1489 C C . ASP A 1 181 ? 9.390 -14.821 1.930 1.00 82.00 181 ASP A C 1
ATOM 1491 O O . ASP A 1 181 ? 10.054 -14.431 0.953 1.00 82.00 181 ASP A O 1
ATOM 1495 N N . ASN A 1 182 ? 8.062 -14.692 1.970 1.00 88.69 182 ASN A N 1
ATOM 1496 C CA . ASN A 1 182 ? 7.241 -14.043 0.950 1.00 88.69 182 ASN A CA 1
ATOM 1497 C C . ASN A 1 182 ? 6.75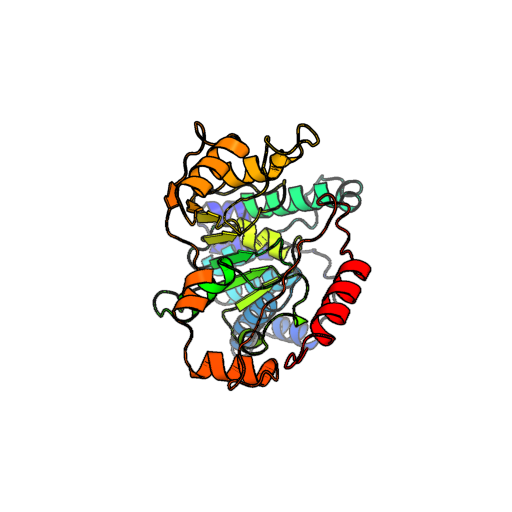3 -12.643 1.361 1.00 88.69 182 ASN A C 1
ATOM 1499 O O . ASN A 1 182 ? 5.898 -12.082 0.672 1.00 88.69 182 ASN A O 1
ATOM 1503 N N . ILE A 1 183 ? 7.303 -12.062 2.433 1.00 93.00 183 ILE A N 1
ATOM 1504 C CA . ILE A 1 183 ? 7.015 -10.693 2.867 1.00 93.00 183 ILE A CA 1
ATOM 1505 C C . ILE A 1 183 ? 8.310 -9.876 2.869 1.00 93.00 183 ILE A C 1
ATOM 1507 O O . ILE A 1 183 ? 9.327 -10.308 3.397 1.00 93.00 183 ILE A O 1
ATOM 1511 N N . ILE A 1 184 ? 8.278 -8.680 2.279 1.00 89.50 184 ILE A N 1
ATOM 1512 C CA . ILE A 1 184 ? 9.397 -7.731 2.315 1.00 89.50 184 ILE A CA 1
ATOM 1513 C C . ILE A 1 184 ? 8.890 -6.389 2.824 1.00 89.50 184 ILE A C 1
ATOM 1515 O O . ILE A 1 184 ? 7.923 -5.836 2.295 1.00 89.50 184 ILE A O 1
ATOM 1519 N N . PHE A 1 185 ? 9.579 -5.842 3.820 1.00 91.44 185 PHE A N 1
ATOM 1520 C CA . PHE A 1 185 ? 9.329 -4.503 4.340 1.00 91.44 185 PHE A CA 1
ATOM 1521 C C . PHE A 1 185 ? 10.272 -3.512 3.674 1.00 91.44 185 PHE A C 1
ATOM 1523 O O . PHE A 1 185 ? 11.466 -3.769 3.562 1.00 91.44 185 PHE A O 1
ATOM 1530 N N . ILE A 1 186 ? 9.727 -2.392 3.200 1.00 90.75 186 ILE A N 1
ATOM 1531 C CA . ILE A 1 186 ? 10.504 -1.352 2.532 1.00 90.75 186 ILE A CA 1
ATOM 1532 C C . ILE A 1 186 ? 10.164 0.041 3.040 1.00 90.75 186 ILE A C 1
ATOM 1534 O O . ILE A 1 186 ? 9.012 0.378 3.325 1.00 90.75 186 ILE A O 1
ATOM 1538 N N . LYS A 1 187 ? 11.175 0.906 3.070 1.00 90.44 187 LYS A N 1
ATOM 1539 C CA . LYS A 1 187 ? 11.009 2.298 3.487 1.00 90.44 187 LYS A CA 1
ATOM 1540 C C . LYS A 1 187 ? 10.480 3.183 2.361 1.00 90.44 187 LYS A C 1
ATOM 1542 O O . LYS A 1 187 ? 11.025 3.210 1.259 1.00 90.44 187 LYS A O 1
ATOM 1547 N N . LYS A 1 188 ? 9.472 4.006 2.659 1.00 91.44 188 LYS A N 1
ATOM 1548 C CA . LYS A 1 188 ? 8.933 4.995 1.712 1.00 91.44 188 LYS A CA 1
ATOM 1549 C C . LYS A 1 188 ? 10.032 5.906 1.145 1.00 91.44 188 LYS A C 1
ATOM 1551 O O . LYS A 1 188 ? 10.873 6.418 1.883 1.00 91.44 188 LYS A O 1
ATOM 1556 N N . ASN A 1 189 ? 9.972 6.165 -0.163 1.00 88.88 189 ASN A N 1
ATOM 1557 C CA . ASN A 1 189 ? 10.957 6.937 -0.936 1.00 88.88 189 ASN A CA 1
ATOM 1558 C C . ASN A 1 189 ? 12.378 6.331 -1.003 1.00 88.88 189 ASN A C 1
ATOM 1560 O O . ASN A 1 189 ? 13.294 7.038 -1.423 1.00 88.88 189 ASN A O 1
ATOM 1564 N N . SER A 1 190 ? 12.590 5.070 -0.609 1.00 86.19 190 SER A N 1
ATOM 1565 C CA . SER A 1 190 ? 13.835 4.355 -0.924 1.00 86.19 190 SER A CA 1
ATOM 1566 C C . SER A 1 190 ? 13.890 3.959 -2.408 1.00 86.19 190 SER A C 1
ATOM 1568 O O . SER A 1 190 ? 12.884 4.008 -3.122 1.00 86.19 190 SER A O 1
ATOM 1570 N N . ALA A 1 191 ? 15.060 3.522 -2.879 1.00 81.25 191 ALA A N 1
ATOM 1571 C CA . ALA A 1 191 ? 15.189 2.972 -4.227 1.00 81.25 191 ALA A CA 1
ATOM 1572 C C . ALA A 1 191 ? 14.306 1.726 -4.419 1.00 81.25 191 ALA A C 1
ATOM 1574 O O . ALA A 1 191 ? 13.644 1.593 -5.446 1.00 81.25 191 ALA A O 1
ATOM 1575 N N . LEU A 1 192 ? 14.215 0.851 -3.409 1.00 82.88 192 LEU A N 1
ATOM 1576 C CA . LEU A 1 192 ? 13.343 -0.325 -3.468 1.00 82.88 192 LEU A CA 1
ATOM 1577 C C . LEU A 1 192 ? 11.861 0.030 -3.464 1.00 82.88 192 LEU A C 1
ATOM 1579 O O . LEU A 1 192 ? 11.085 -0.618 -4.161 1.00 82.88 192 LEU A O 1
ATOM 1583 N N . TYR A 1 193 ? 11.472 1.094 -2.760 1.00 93.00 193 TYR A N 1
ATOM 1584 C CA . TYR A 1 193 ? 10.122 1.640 -2.861 1.00 93.00 193 TYR A CA 1
ATOM 1585 C C . TYR A 1 193 ? 9.772 2.012 -4.294 1.00 93.00 193 TYR A C 1
ATOM 1587 O O . TYR A 1 193 ? 8.762 1.547 -4.813 1.00 93.00 193 TYR A O 1
ATOM 1595 N N . MET A 1 194 ? 10.626 2.780 -4.967 1.00 92.00 194 MET A N 1
ATOM 1596 C CA . MET A 1 194 ? 10.387 3.162 -6.361 1.00 92.00 194 MET A CA 1
ATOM 1597 C C . MET A 1 194 ? 10.413 1.950 -7.298 1.00 92.00 194 MET A C 1
ATOM 1599 O O . MET A 1 194 ? 9.567 1.851 -8.185 1.00 92.00 194 MET A O 1
ATOM 1603 N N . ARG A 1 195 ? 11.327 1.000 -7.062 1.00 89.31 195 ARG A N 1
ATOM 1604 C CA . ARG A 1 195 ? 11.443 -0.254 -7.815 1.00 89.31 195 ARG A CA 1
ATOM 1605 C C . ARG A 1 195 ? 10.157 -1.072 -7.767 1.00 89.31 195 ARG A C 1
ATOM 1607 O O . ARG A 1 195 ? 9.615 -1.426 -8.816 1.00 89.31 195 ARG A O 1
ATOM 1614 N N . TYR A 1 196 ? 9.668 -1.384 -6.567 1.00 94.56 196 TYR A N 1
ATOM 1615 C CA . TYR A 1 196 ? 8.453 -2.180 -6.401 1.00 94.56 196 TYR A CA 1
ATOM 1616 C C . TYR A 1 196 ? 7.211 -1.397 -6.817 1.00 94.56 196 TYR A C 1
ATOM 1618 O O . TYR A 1 196 ? 6.340 -1.964 -7.468 1.00 94.56 196 TYR A O 1
ATOM 1626 N N . LEU A 1 197 ? 7.155 -0.087 -6.571 1.00 97.31 197 LEU A N 1
ATOM 1627 C CA . LEU A 1 197 ? 6.053 0.750 -7.047 1.00 97.31 197 LEU A CA 1
ATOM 1628 C C . LEU A 1 197 ? 5.946 0.759 -8.585 1.00 97.31 197 LEU A C 1
ATOM 1630 O O . LEU A 1 197 ? 4.841 0.751 -9.123 1.00 97.31 197 LEU A O 1
ATOM 1634 N N . ALA A 1 198 ? 7.074 0.709 -9.300 1.00 96.06 198 ALA A N 1
ATOM 1635 C CA . ALA A 1 198 ? 7.119 0.678 -10.765 1.00 96.06 198 ALA A CA 1
ATOM 1636 C C . ALA A 1 198 ? 6.918 -0.718 -11.392 1.00 96.06 198 ALA A C 1
ATOM 1638 O O . ALA A 1 198 ? 6.715 -0.815 -12.609 1.00 96.06 198 ALA A O 1
ATOM 1639 N N . SER A 1 199 ? 7.025 -1.800 -10.612 1.00 95.00 199 SER A N 1
ATOM 1640 C CA . SER A 1 199 ? 7.045 -3.180 -11.128 1.00 95.00 199 SER A CA 1
ATOM 1641 C C . SER A 1 199 ? 5.979 -4.100 -10.535 1.00 95.00 199 SER A C 1
ATOM 1643 O O . SER A 1 199 ? 5.617 -5.080 -11.182 1.00 95.00 199 SER A O 1
ATOM 1645 N N . ALA A 1 200 ? 5.419 -3.806 -9.362 1.00 98.25 200 ALA A N 1
ATOM 1646 C CA . ALA A 1 200 ? 4.359 -4.619 -8.779 1.00 98.25 200 ALA A CA 1
ATOM 1647 C C . ALA A 1 200 ? 3.083 -4.542 -9.622 1.00 98.25 200 ALA A C 1
ATOM 1649 O O . ALA A 1 200 ? 2.671 -3.459 -10.049 1.00 98.25 200 ALA A O 1
ATOM 1650 N N . LYS A 1 201 ? 2.447 -5.693 -9.859 1.00 98.62 201 LYS A N 1
ATOM 1651 C CA . LYS A 1 201 ? 1.179 -5.767 -10.590 1.00 98.62 201 LYS A CA 1
ATOM 1652 C C . LYS A 1 201 ? 0.032 -5.166 -9.798 1.00 98.62 201 LYS A C 1
ATOM 1654 O O . LYS A 1 201 ? -0.786 -4.467 -10.391 1.00 98.62 201 LYS A O 1
ATOM 1659 N N . TYR A 1 202 ? -0.020 -5.434 -8.499 1.00 98.88 202 TYR A N 1
ATOM 1660 C CA . TYR A 1 202 ? -1.102 -5.000 -7.625 1.00 98.88 202 TYR A CA 1
ATOM 1661 C C . TYR A 1 202 ? -0.580 -3.971 -6.626 1.00 98.88 202 TYR A C 1
ATOM 1663 O O . TYR A 1 202 ? 0.429 -4.194 -5.962 1.00 98.88 202 TYR A O 1
ATOM 1671 N N . LEU A 1 203 ? -1.265 -2.838 -6.528 1.00 98.94 203 LEU A N 1
ATOM 1672 C CA . LEU A 1 203 ? -0.944 -1.743 -5.621 1.00 98.94 203 LEU A CA 1
ATOM 1673 C C . LEU A 1 203 ? -2.173 -1.461 -4.757 1.00 98.94 203 LEU A C 1
ATOM 1675 O O . LEU A 1 203 ? -3.247 -1.189 -5.291 1.00 98.94 203 LEU A O 1
ATOM 1679 N N . VAL A 1 204 ? -2.022 -1.507 -3.438 1.00 98.88 204 VAL A N 1
ATOM 1680 C CA . VAL A 1 204 ? -3.096 -1.284 -2.466 1.00 98.88 204 VAL A CA 1
ATOM 1681 C C . VAL A 1 204 ? -2.700 -0.120 -1.567 1.00 98.88 204 VAL A C 1
ATOM 1683 O O . VAL A 1 204 ? -1.707 -0.196 -0.845 1.00 98.88 204 VAL A O 1
ATOM 1686 N N . ASN A 1 205 ? -3.469 0.966 -1.607 1.00 98.69 205 ASN A N 1
ATOM 1687 C CA . ASN A 1 205 ? -3.212 2.156 -0.796 1.00 98.69 205 ASN A CA 1
ATOM 1688 C C . ASN A 1 205 ? -4.510 2.679 -0.171 1.00 98.69 205 ASN A C 1
ATOM 1690 O O . ASN A 1 205 ? -5.572 2.566 -0.775 1.00 98.69 205 ASN A O 1
ATOM 1694 N N . ASN A 1 206 ? -4.446 3.260 1.024 1.00 98.38 206 ASN A N 1
ATOM 1695 C CA . ASN A 1 206 ? -5.602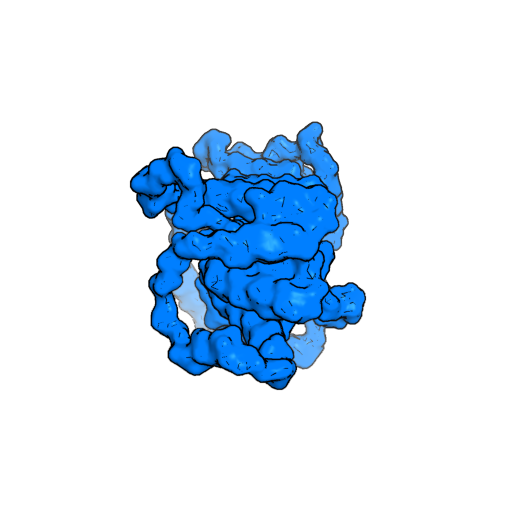 3.887 1.677 1.00 98.38 206 ASN A CA 1
ATOM 1696 C C . ASN A 1 206 ? -5.539 5.425 1.712 1.00 98.38 206 ASN A C 1
ATOM 1698 O O . ASN A 1 206 ? -6.467 6.065 2.204 1.00 98.38 206 ASN A O 1
ATOM 1702 N N . THR A 1 207 ? -4.458 6.020 1.209 1.00 95.94 207 THR A N 1
ATOM 1703 C CA . THR A 1 207 ? -4.276 7.462 1.027 1.00 95.94 207 THR A CA 1
ATOM 1704 C C . THR A 1 207 ? -3.858 7.755 -0.414 1.00 95.94 207 THR A C 1
ATOM 1706 O O . THR A 1 207 ? -4.692 7.701 -1.312 1.00 95.94 207 THR A O 1
ATOM 1709 N N . THR A 1 208 ? -2.589 8.074 -0.661 1.00 96.62 208 THR A N 1
ATOM 1710 C CA . THR A 1 208 ? -2.035 8.389 -1.981 1.00 96.62 208 THR A CA 1
ATOM 1711 C C . THR A 1 208 ? -0.568 7.977 -2.055 1.00 96.62 208 THR A C 1
ATOM 1713 O O . THR A 1 208 ? 0.173 8.073 -1.068 1.00 96.62 208 THR A O 1
ATOM 1716 N N . PHE A 1 209 ? -0.115 7.614 -3.253 1.00 97.88 209 PHE A N 1
ATOM 1717 C CA . PHE A 1 209 ? 1.306 7.572 -3.585 1.00 97.88 209 PHE A CA 1
ATOM 1718 C C . PHE A 1 209 ? 1.865 9.001 -3.779 1.00 97.88 209 PHE A C 1
ATOM 1720 O O . PHE A 1 209 ? 1.091 9.966 -3.852 1.00 97.88 209 PHE A O 1
ATOM 1727 N N . PRO A 1 210 ? 3.200 9.180 -3.807 1.00 95.50 210 PRO A N 1
ATOM 1728 C CA . PRO A 1 210 ? 3.832 10.487 -3.996 1.00 95.50 210 PRO A CA 1
ATOM 1729 C C . PRO A 1 210 ? 3.463 11.182 -5.313 1.00 95.50 210 PRO A C 1
ATOM 1731 O O . PRO A 1 210 ? 3.164 10.520 -6.303 1.00 95.50 210 PRO A O 1
ATOM 1734 N N . ASP A 1 211 ? 3.590 12.513 -5.349 1.00 92.81 211 ASP A N 1
ATOM 1735 C CA . ASP A 1 211 ? 3.247 13.363 -6.502 1.00 92.81 211 ASP A CA 1
ATOM 1736 C C . ASP A 1 211 ? 3.930 12.947 -7.814 1.00 92.81 211 ASP A C 1
ATOM 1738 O O . ASP A 1 211 ? 3.406 13.228 -8.886 1.00 92.81 211 ASP A O 1
ATOM 1742 N N . TRP A 1 212 ? 5.081 12.275 -7.769 1.00 92.94 212 TRP A N 1
ATOM 1743 C CA . TRP A 1 212 ? 5.820 11.818 -8.952 1.00 92.94 212 TRP A CA 1
ATOM 1744 C C . TRP A 1 212 ? 5.377 10.447 -9.481 1.00 92.94 212 TRP A C 1
ATOM 1746 O O . TRP A 1 212 ? 5.779 10.059 -10.573 1.00 92.94 212 TRP A O 1
ATOM 1756 N N . TYR A 1 213 ? 4.522 9.724 -8.755 1.00 97.06 213 TYR A N 1
ATOM 1757 C CA . TYR A 1 213 ? 4.010 8.427 -9.188 1.00 97.06 213 TYR A CA 1
ATOM 1758 C C . TYR A 1 213 ? 3.133 8.553 -10.444 1.00 97.06 213 TYR A C 1
ATOM 1760 O O . TYR A 1 213 ? 2.341 9.492 -10.592 1.00 97.06 213 TYR A O 1
ATOM 1768 N N . ILE A 1 214 ? 3.274 7.582 -11.346 1.00 97.00 214 ILE A N 1
ATOM 1769 C CA . ILE A 1 214 ? 2.456 7.396 -12.551 1.00 97.00 214 ILE A CA 1
ATOM 1770 C C . ILE A 1 214 ? 2.244 5.895 -12.724 1.00 97.00 214 ILE A C 1
ATOM 1772 O O . ILE A 1 214 ? 3.213 5.139 -12.723 1.00 97.00 214 ILE A O 1
ATOM 1776 N N . ARG A 1 215 ? 0.999 5.453 -12.892 1.00 97.56 215 ARG A N 1
ATOM 1777 C CA . ARG A 1 215 ? 0.662 4.038 -13.055 1.00 97.56 215 ARG A CA 1
ATOM 1778 C C . ARG A 1 215 ? 1.016 3.557 -14.466 1.00 97.56 215 ARG A C 1
ATOM 1780 O O . ARG A 1 215 ? 0.734 4.236 -15.452 1.00 97.56 215 ARG A O 1
ATOM 1787 N N . LYS A 1 216 ? 1.580 2.355 -14.593 1.00 97.69 216 LYS A N 1
ATOM 1788 C CA . LYS A 1 216 ? 1.641 1.644 -15.882 1.00 97.69 216 LYS A CA 1
ATOM 1789 C C . LYS A 1 216 ? 0.286 1.031 -16.208 1.00 97.69 216 LYS A C 1
ATOM 1791 O O . LYS A 1 216 ? -0.362 0.471 -15.332 1.00 97.69 216 LYS A O 1
ATOM 1796 N N . GLU A 1 217 ? -0.099 1.024 -17.479 1.00 95.19 217 GLU A N 1
ATOM 1797 C CA . GLU A 1 217 ? -1.410 0.530 -17.934 1.00 95.19 217 GLU A CA 1
ATOM 1798 C C . GLU A 1 217 ? -1.793 -0.843 -17.351 1.00 95.19 217 GLU A C 1
ATOM 1800 O O . GLU A 1 217 ? -2.914 -1.026 -16.879 1.00 95.19 217 GLU A O 1
ATOM 1805 N N . LYS A 1 218 ? -0.836 -1.779 -17.308 1.00 97.38 218 LYS A N 1
ATOM 1806 C CA . LYS A 1 218 ? -1.041 -3.147 -16.812 1.00 97.38 218 LYS A CA 1
ATOM 1807 C C . LYS A 1 218 ? -1.055 -3.281 -15.281 1.00 97.38 218 LYS A C 1
ATOM 1809 O O . LYS A 1 218 ? -1.316 -4.389 -14.822 1.00 97.38 218 LYS A O 1
ATOM 1814 N N . GLN A 1 219 ? -0.757 -2.241 -14.500 1.00 98.62 219 GLN A N 1
ATOM 1815 C CA . GLN A 1 219 ? -0.861 -2.282 -13.034 1.00 98.62 219 GLN A CA 1
ATOM 1816 C C . GLN A 1 219 ? -2.309 -2.085 -12.580 1.00 98.62 219 GLN A C 1
ATOM 1818 O O . GLN A 1 219 ? -3.048 -1.283 -13.152 1.00 98.62 219 GLN A O 1
ATOM 1823 N N . VAL A 1 220 ? -2.678 -2.765 -11.500 1.00 98.75 220 VAL A N 1
ATOM 1824 C CA . VAL A 1 220 ? -3.967 -2.660 -10.818 1.00 98.75 220 VAL A CA 1
ATOM 1825 C C . VAL A 1 220 ? -3.741 -1.906 -9.514 1.00 98.75 220 VAL A C 1
ATOM 1827 O O . VAL A 1 220 ? -3.172 -2.438 -8.567 1.00 98.75 220 VAL A O 1
ATOM 1830 N N . TYR A 1 221 ? -4.168 -0.648 -9.479 1.00 98.81 221 TYR A N 1
ATOM 1831 C CA . TYR A 1 221 ? -4.124 0.192 -8.287 1.00 98.81 221 TYR A CA 1
ATOM 1832 C C . TYR A 1 221 ? -5.514 0.269 -7.651 1.00 98.81 221 TYR A C 1
ATOM 1834 O O . TYR A 1 221 ? -6.428 0.847 -8.247 1.00 98.81 221 TYR A O 1
ATOM 1842 N N . LEU A 1 222 ? -5.647 -0.325 -6.466 1.00 98.88 222 LEU A N 1
ATOM 1843 C CA . LEU A 1 222 ? -6.789 -0.218 -5.569 1.00 98.88 222 LEU A CA 1
ATOM 1844 C C . LEU A 1 222 ? -6.530 0.870 -4.521 1.00 98.88 222 LEU A C 1
ATOM 1846 O O . LEU A 1 222 ? -5.608 0.757 -3.709 1.00 98.88 222 LEU A O 1
ATOM 1850 N N . ASN A 1 223 ? -7.378 1.895 -4.513 1.00 98.69 223 ASN A N 1
ATOM 1851 C CA . ASN A 1 223 ? -7.438 2.853 -3.422 1.00 98.69 223 ASN A CA 1
ATOM 1852 C C . ASN A 1 223 ? -8.627 2.544 -2.513 1.00 98.69 223 ASN A C 1
ATOM 1854 O O . ASN A 1 223 ? -9.777 2.530 -2.953 1.00 98.69 223 ASN A O 1
ATOM 1858 N N . THR A 1 224 ? -8.352 2.280 -1.240 1.00 98.56 224 THR A N 1
ATOM 1859 C CA . THR A 1 224 ? -9.395 1.935 -0.275 1.00 98.56 224 THR A CA 1
ATOM 1860 C C . THR A 1 224 ? -9.958 3.134 0.458 1.00 98.56 224 THR A C 1
ATOM 1862 O O . THR A 1 224 ? -10.894 2.957 1.226 1.00 98.56 224 THR A O 1
ATOM 1865 N N . TRP A 1 225 ? -9.350 4.315 0.332 1.00 97.88 225 TRP A N 1
ATOM 1866 C CA . TRP A 1 225 ? -9.557 5.426 1.259 1.00 97.88 225 TRP A CA 1
ATOM 1867 C C . TRP A 1 225 ? -9.515 4.964 2.733 1.00 97.88 225 TRP A C 1
ATOM 1869 O O . TRP A 1 225 ? -9.015 3.879 3.048 1.00 97.88 225 TRP A O 1
ATOM 1879 N N . HIS A 1 226 ? -9.988 5.780 3.672 1.00 96.31 226 HIS A N 1
ATOM 1880 C CA . HIS A 1 226 ? -9.793 5.495 5.097 1.00 96.31 226 HIS A CA 1
ATOM 1881 C C . HIS A 1 226 ? -10.955 5.900 6.011 1.00 96.31 226 HIS A C 1
ATOM 1883 O O . HIS A 1 226 ? -10.784 5.955 7.229 1.00 96.31 226 HIS A O 1
ATOM 1889 N N . GLY A 1 227 ? -12.158 6.117 5.478 1.00 95.38 227 GLY A N 1
ATOM 1890 C CA . GLY A 1 227 ? -13.322 6.413 6.311 1.00 95.38 227 GLY A CA 1
ATOM 1891 C C . GLY A 1 227 ? -14.484 7.032 5.551 1.00 95.38 227 GLY A C 1
ATOM 1892 O O . GLY A 1 227 ? -14.285 7.656 4.513 1.00 95.38 227 GLY A O 1
ATOM 1893 N N . THR A 1 228 ? -15.684 6.890 6.115 1.00 97.25 228 THR A N 1
ATOM 1894 C CA . THR A 1 228 ? -16.835 7.708 5.722 1.00 97.25 228 THR A CA 1
ATOM 1895 C C . THR A 1 228 ? -16.544 9.162 6.110 1.00 97.25 228 THR A C 1
ATOM 1897 O O . THR A 1 228 ? -16.304 9.418 7.296 1.00 97.25 228 THR A O 1
ATOM 1900 N N . PRO A 1 229 ? -16.529 10.107 5.159 1.00 95.06 229 PRO A N 1
ATOM 1901 C CA . PRO A 1 229 ? -16.279 11.509 5.456 1.00 95.06 229 PRO A CA 1
ATOM 1902 C C . PRO A 1 229 ? -17.387 12.095 6.341 1.00 95.06 229 PRO A C 1
ATOM 1904 O O . PRO A 1 229 ? -18.567 11.862 6.108 1.00 95.06 229 PRO A O 1
ATOM 1907 N N . ILE A 1 230 ? -16.993 12.849 7.370 1.00 93.69 230 ILE A N 1
ATOM 1908 C CA . ILE A 1 230 ? -17.895 13.715 8.160 1.00 93.69 230 ILE A CA 1
ATOM 1909 C C . ILE A 1 230 ? -17.484 15.181 7.985 1.00 93.69 230 ILE A C 1
ATOM 1911 O O . ILE A 1 230 ? -18.323 16.070 7.908 1.00 93.69 230 ILE A O 1
ATOM 1915 N N . LYS A 1 231 ? -16.171 15.432 7.919 1.00 91.25 231 LYS A N 1
ATOM 1916 C CA . LYS A 1 231 ? -15.602 16.724 7.530 1.00 91.25 231 LYS A CA 1
ATOM 1917 C C . LYS A 1 231 ? -15.561 16.829 6.006 1.00 91.25 231 LYS A C 1
ATOM 1919 O O . LYS A 1 231 ? -15.492 15.800 5.331 1.00 91.25 231 LYS A O 1
ATOM 1924 N N . THR A 1 232 ? -15.549 18.058 5.495 1.00 92.12 232 THR A N 1
ATOM 1925 C CA . THR A 1 232 ? -15.340 18.310 4.067 1.00 92.12 232 THR A CA 1
ATOM 1926 C C . THR A 1 232 ? -13.979 17.783 3.611 1.00 92.12 232 THR A C 1
ATOM 1928 O O . THR A 1 232 ? -13.038 17.671 4.404 1.00 92.12 232 THR A O 1
ATOM 1931 N N . LEU A 1 233 ? -13.896 17.405 2.334 1.00 93.62 233 LEU A N 1
ATOM 1932 C CA . LEU A 1 233 ? -12.709 16.841 1.694 1.00 93.62 233 LEU A CA 1
ATOM 1933 C C . LEU A 1 233 ? -12.400 17.583 0.393 1.00 93.62 233 LEU A C 1
ATOM 1935 O O . LEU A 1 233 ? -13.221 18.341 -0.111 1.00 93.62 233 LEU A O 1
ATOM 1939 N N . GLY A 1 234 ? -11.201 17.347 -0.142 1.00 92.19 234 GLY A N 1
ATOM 1940 C CA . GLY A 1 234 ? -10.788 17.851 -1.451 1.00 92.19 234 GLY A CA 1
ATOM 1941 C C . GLY A 1 234 ? -10.992 19.360 -1.606 1.00 92.19 234 GLY A C 1
ATOM 1942 O O . GLY A 1 234 ? -10.515 20.133 -0.774 1.00 92.19 234 GLY A O 1
ATOM 1943 N N . ARG A 1 235 ? -11.691 19.762 -2.667 1.00 92.88 235 ARG A N 1
ATOM 1944 C CA . ARG A 1 235 ? -12.024 21.154 -2.998 1.00 92.88 235 ARG A CA 1
ATOM 1945 C C . ARG A 1 235 ? -13.002 21.824 -2.024 1.00 92.88 235 ARG A C 1
ATOM 1947 O O . ARG A 1 235 ? -13.076 23.045 -2.000 1.00 92.88 235 ARG A O 1
ATOM 1954 N N . ASP A 1 236 ? -13.738 21.039 -1.235 1.00 92.31 236 ASP A N 1
ATOM 1955 C CA . ASP A 1 236 ? -14.737 21.545 -0.283 1.00 92.31 236 ASP A CA 1
ATOM 1956 C C . ASP A 1 236 ? -14.100 21.922 1.069 1.00 92.31 236 ASP A C 1
ATOM 1958 O O . ASP A 1 236 ? -14.776 22.366 2.001 1.00 92.31 236 ASP A O 1
ATOM 1962 N N . VAL A 1 237 ? -12.789 21.715 1.216 1.00 89.81 237 VAL A N 1
ATOM 1963 C CA . VAL A 1 237 ? -12.013 22.236 2.344 1.00 89.81 237 VAL A CA 1
ATOM 1964 C C . VAL A 1 237 ? -11.593 23.666 2.025 1.00 89.81 237 VAL A C 1
ATOM 1966 O O . VAL A 1 237 ? -10.956 23.907 1.006 1.00 89.81 237 VAL A O 1
ATOM 1969 N N . GLU A 1 238 ? -11.872 24.606 2.927 1.00 86.06 238 GLU A N 1
ATOM 1970 C CA . GLU A 1 238 ? -11.363 25.979 2.832 1.00 86.06 238 GLU A CA 1
ATOM 1971 C C . GLU A 1 238 ? -9.840 26.002 3.060 1.00 86.06 238 GLU A C 1
ATOM 1973 O O . GLU A 1 238 ? -9.354 26.085 4.190 1.00 86.06 238 GLU A O 1
ATOM 1978 N N . ASN A 1 239 ? -9.065 25.852 1.984 1.00 83.25 239 ASN A N 1
ATOM 1979 C CA . ASN A 1 239 ? -7.603 25.858 1.996 1.00 83.25 239 ASN A CA 1
ATOM 1980 C C . ASN A 1 239 ? -7.023 26.375 0.664 1.00 83.25 239 ASN A C 1
ATOM 1982 O O . ASN A 1 239 ? -7.740 26.917 -0.178 1.00 83.25 239 ASN A O 1
ATOM 1986 N N . ASP A 1 240 ? -5.705 26.246 0.487 1.00 81.81 240 ASP A N 1
ATOM 1987 C CA . ASP A 1 240 ? -5.025 26.642 -0.747 1.00 81.81 240 ASP A CA 1
ATOM 1988 C C . ASP A 1 240 ? -5.606 25.934 -1.978 1.00 81.81 240 ASP A C 1
ATOM 1990 O O . ASP A 1 240 ? -5.799 24.719 -1.985 1.00 81.81 240 ASP A O 1
ATOM 1994 N N . PHE A 1 241 ? -5.748 26.684 -3.075 1.00 78.81 241 PHE A N 1
ATOM 1995 C CA . PHE A 1 241 ? -6.341 26.235 -4.345 1.00 78.81 241 PHE A CA 1
ATOM 1996 C C . PHE A 1 241 ? -5.841 24.864 -4.848 1.00 78.81 241 PHE A C 1
ATOM 1998 O O . PHE A 1 241 ? -6.590 24.113 -5.462 1.00 78.81 241 PHE A O 1
ATOM 2005 N N . MET A 1 242 ? -4.578 24.515 -4.576 1.00 84.44 242 MET A N 1
ATOM 2006 C CA . MET A 1 242 ? -3.925 23.286 -5.049 1.00 84.44 242 MET A CA 1
ATOM 2007 C C . MET A 1 242 ? -3.625 22.267 -3.940 1.00 84.44 242 MET A C 1
ATOM 2009 O O . MET A 1 242 ? -2.773 21.386 -4.120 1.00 84.44 242 MET A O 1
ATOM 2013 N N . ALA A 1 243 ? -4.292 22.370 -2.789 1.00 87.44 243 ALA A N 1
ATOM 2014 C CA . ALA A 1 243 ? -4.040 21.502 -1.641 1.00 87.44 243 ALA A CA 1
ATOM 2015 C C . ALA A 1 243 ? -4.362 20.023 -1.918 1.00 87.44 243 ALA A C 1
ATOM 2017 O O . ALA A 1 243 ? -3.677 19.144 -1.398 1.00 87.44 243 ALA A O 1
ATOM 2018 N N . HIS A 1 244 ? -5.355 19.740 -2.769 1.00 90.69 244 HIS A N 1
ATOM 2019 C CA . HIS A 1 244 ? -5.827 18.382 -3.063 1.00 90.69 244 HIS A CA 1
ATOM 2020 C C . HIS A 1 244 ? -5.293 17.799 -4.390 1.00 90.69 244 HIS A C 1
ATOM 2022 O O . HIS A 1 244 ? -5.684 16.701 -4.795 1.00 90.69 244 HIS A O 1
ATOM 2028 N N . ARG A 1 245 ? -4.367 18.499 -5.070 1.00 93.69 245 ARG A N 1
ATOM 2029 C CA . ARG A 1 245 ? -3.875 18.128 -6.413 1.00 93.69 245 ARG A CA 1
ATOM 2030 C C . ARG A 1 245 ? -3.310 16.703 -6.486 1.00 93.69 245 ARG A C 1
ATOM 2032 O O . ARG A 1 245 ? -3.488 16.017 -7.491 1.00 93.69 245 ARG A O 1
ATOM 2039 N N . ASN A 1 246 ? -2.624 16.246 -5.431 1.00 95.00 246 ASN A N 1
ATOM 2040 C CA . ASN A 1 246 ? -2.020 14.915 -5.425 1.00 95.00 246 ASN A CA 1
ATOM 2041 C C . ASN A 1 246 ? -3.077 13.822 -5.251 1.00 95.00 246 ASN A C 1
ATOM 2043 O O . ASN A 1 246 ? -2.960 12.760 -5.857 1.00 95.00 246 ASN A O 1
ATOM 2047 N N . GLN A 1 247 ? -4.109 14.086 -4.447 1.00 96.19 247 GLN A N 1
ATOM 2048 C CA . GLN A 1 247 ? -5.238 13.184 -4.248 1.00 96.19 247 GLN A CA 1
ATOM 2049 C C . GLN A 1 247 ? -5.996 13.005 -5.559 1.00 96.19 247 GLN A C 1
ATOM 2051 O O . GLN A 1 247 ? -6.123 11.872 -6.013 1.00 96.19 247 GLN A O 1
ATOM 2056 N N . THR A 1 248 ? -6.371 14.099 -6.230 1.00 96.62 248 THR A N 1
ATOM 2057 C CA . THR A 1 248 ? -7.006 14.046 -7.557 1.00 96.62 248 THR A CA 1
ATOM 2058 C C . THR A 1 248 ? -6.139 13.299 -8.564 1.00 96.62 248 THR A C 1
ATOM 2060 O O . THR A 1 248 ? -6.608 12.343 -9.183 1.00 96.62 248 THR A O 1
ATOM 2063 N N . LYS A 1 249 ? -4.845 13.645 -8.677 1.00 96.75 249 LYS A N 1
ATOM 2064 C CA . LYS A 1 249 ? -3.916 12.920 -9.558 1.00 96.75 249 LYS A CA 1
ATOM 2065 C C . LYS A 1 249 ? -3.912 11.424 -9.238 1.00 96.75 249 LYS A C 1
ATOM 2067 O O . LYS A 1 249 ? -4.032 10.611 -10.148 1.00 96.75 249 LYS A O 1
ATOM 2072 N N . ASN A 1 250 ? -3.767 11.050 -7.969 1.00 97.88 250 ASN A N 1
ATOM 2073 C CA . ASN A 1 250 ? -3.723 9.650 -7.562 1.00 97.88 250 ASN A CA 1
ATOM 2074 C C . ASN A 1 250 ? -5.020 8.918 -7.882 1.00 97.88 250 ASN A C 1
ATOM 2076 O O . ASN A 1 250 ? -4.940 7.817 -8.417 1.00 97.88 250 ASN A O 1
ATOM 2080 N N . PHE A 1 251 ? -6.181 9.514 -7.609 1.00 98.19 251 PHE A N 1
ATOM 2081 C CA . PHE A 1 251 ? -7.464 8.903 -7.932 1.00 98.19 251 PHE A CA 1
ATOM 2082 C C . PHE A 1 251 ? -7.601 8.630 -9.428 1.00 98.19 251 PHE A C 1
ATOM 2084 O O . PHE A 1 251 ? -7.940 7.510 -9.801 1.00 98.19 251 PHE A O 1
ATOM 2091 N N . LEU A 1 252 ? -7.215 9.575 -10.290 1.00 97.81 252 LEU A N 1
ATOM 2092 C CA . LEU A 1 252 ? -7.190 9.366 -11.744 1.00 97.81 252 LEU A CA 1
ATOM 2093 C C . LEU A 1 252 ? -6.196 8.282 -12.188 1.00 97.81 252 LEU A C 1
ATOM 2095 O O . LEU A 1 252 ? -6.370 7.674 -13.242 1.00 97.81 252 LEU A O 1
ATOM 2099 N N . GLN A 1 253 ? -5.161 8.016 -11.388 1.00 98.00 253 GLN A N 1
ATOM 2100 C CA . GLN A 1 253 ? -4.231 6.908 -11.605 1.00 98.00 253 GLN A CA 1
ATOM 2101 C C . GLN A 1 253 ? -4.753 5.574 -11.057 1.00 98.00 253 GLN A C 1
ATOM 2103 O O . GLN A 1 253 ? -4.149 4.548 -11.356 1.00 98.00 253 GLN A O 1
ATOM 2108 N N . THR A 1 254 ? -5.826 5.528 -10.266 1.00 98.56 254 THR A N 1
ATOM 2109 C CA . THR A 1 254 ? -6.359 4.253 -9.760 1.00 98.56 254 THR A CA 1
ATOM 2110 C C . THR A 1 254 ? -7.039 3.452 -10.865 1.00 98.56 254 THR A C 1
ATOM 2112 O O . THR A 1 254 ? -7.567 3.991 -11.834 1.00 98.56 254 THR A O 1
ATOM 2115 N N . SER A 1 255 ? -7.027 2.132 -10.706 1.00 98.50 255 SER A N 1
ATOM 2116 C CA . SER A 1 255 ? -7.911 1.238 -11.462 1.00 98.50 255 SER A CA 1
ATOM 2117 C C . SER A 1 255 ? -9.216 0.967 -10.718 1.00 98.50 255 SER A C 1
ATOM 2119 O O . SER A 1 255 ? -10.233 0.723 -11.355 1.00 98.50 255 SER A O 1
ATOM 2121 N N . HIS A 1 256 ? -9.164 0.996 -9.382 1.00 98.69 256 HIS A N 1
ATOM 2122 C CA . HIS A 1 256 ? -10.285 0.699 -8.510 1.00 98.69 256 HIS A CA 1
ATOM 2123 C C . HIS A 1 256 ? -10.280 1.649 -7.312 1.00 98.69 256 HIS A C 1
ATOM 2125 O O . HIS A 1 256 ? -9.230 1.876 -6.702 1.00 98.69 256 HIS A O 1
ATOM 2131 N N . ILE A 1 257 ? -11.455 2.144 -6.947 1.00 98.69 257 ILE A N 1
ATOM 2132 C CA . ILE A 1 257 ? -11.724 2.844 -5.692 1.00 98.69 257 ILE A CA 1
ATOM 2133 C C . ILE A 1 257 ? -12.826 2.064 -4.977 1.00 98.69 257 ILE A C 1
ATOM 2135 O O . ILE A 1 257 ? -13.814 1.683 -5.604 1.00 98.69 257 ILE A O 1
ATOM 2139 N N . ILE A 1 258 ? -12.677 1.822 -3.675 1.00 98.56 258 ILE A N 1
ATOM 2140 C CA . ILE A 1 258 ? -13.769 1.267 -2.865 1.00 98.56 258 ILE A CA 1
ATOM 2141 C C . ILE A 1 258 ? -14.281 2.279 -1.849 1.00 98.56 258 ILE A C 1
ATOM 2143 O O . ILE A 1 258 ? -13.517 3.021 -1.230 1.00 98.56 258 ILE A O 1
ATOM 2147 N N . ALA A 1 259 ? -15.595 2.270 -1.662 1.00 98.25 259 ALA A N 1
ATOM 2148 C CA . ALA A 1 259 ? -16.303 3.101 -0.708 1.00 98.25 259 ALA A CA 1
ATOM 2149 C C . ALA A 1 259 ? -17.194 2.235 0.203 1.00 98.25 259 ALA A C 1
ATOM 2151 O O . ALA A 1 259 ? -17.739 1.216 -0.228 1.00 98.25 259 ALA A O 1
ATOM 2152 N N . PRO A 1 260 ? -17.403 2.640 1.466 1.00 97.62 260 PRO A N 1
ATOM 2153 C CA . PRO A 1 260 ? -18.216 1.891 2.412 1.00 97.62 260 PRO A CA 1
ATOM 2154 C C . PRO A 1 260 ? -19.720 2.078 2.183 1.00 97.62 260 PRO A C 1
ATOM 2156 O O . PRO A 1 260 ? -20.525 1.317 2.703 1.00 97.62 260 PRO A O 1
ATOM 2159 N N . ASN A 1 261 ? -20.110 3.123 1.455 1.00 98.00 261 ASN A N 1
ATOM 2160 C CA . ASN A 1 261 ? -21.491 3.497 1.181 1.00 98.00 261 ASN A CA 1
ATOM 2161 C C . ASN A 1 261 ? -21.542 4.477 0.001 1.00 98.00 261 ASN A C 1
ATOM 2163 O O . ASN A 1 261 ? -20.522 5.047 -0.395 1.00 98.00 261 ASN A O 1
ATOM 2167 N N . ARG A 1 262 ? -22.753 4.696 -0.523 1.00 97.69 262 ARG A N 1
ATOM 2168 C CA . ARG A 1 262 ? -23.018 5.624 -1.629 1.00 97.69 262 ARG A CA 1
ATOM 2169 C C . ARG A 1 262 ? -22.584 7.062 -1.326 1.00 97.69 262 ARG A C 1
ATOM 2171 O O . ARG A 1 262 ? -21.970 7.685 -2.177 1.00 97.69 262 ARG A O 1
ATOM 2178 N N . HIS A 1 263 ? -22.829 7.548 -0.110 1.00 97.56 263 HIS A N 1
ATOM 2179 C CA . HIS A 1 263 ? -22.429 8.899 0.292 1.00 97.56 263 HIS A CA 1
ATOM 2180 C C . HIS A 1 263 ? -20.918 9.125 0.126 1.00 97.56 263 HIS A C 1
ATOM 2182 O O . HIS A 1 263 ? -20.493 10.109 -0.463 1.00 97.56 263 HIS A O 1
ATOM 2188 N N . THR A 1 264 ? -20.096 8.184 0.593 1.00 98.06 264 THR A N 1
ATOM 2189 C CA . THR A 1 264 ? -18.636 8.291 0.465 1.00 98.06 264 THR A CA 1
ATOM 2190 C C . THR A 1 264 ? -18.194 8.220 -0.993 1.00 98.06 264 THR A C 1
ATOM 2192 O O . THR A 1 264 ? -17.281 8.942 -1.369 1.00 98.06 264 THR A O 1
ATOM 2195 N N . ALA A 1 265 ? -18.825 7.367 -1.805 1.00 97.81 265 ALA A N 1
ATOM 2196 C CA . ALA A 1 265 ? -18.543 7.290 -3.237 1.00 97.81 265 ALA A CA 1
ATOM 2197 C C . ALA A 1 265 ? -18.756 8.648 -3.923 1.00 97.81 265 ALA A C 1
ATOM 2199 O O . ALA A 1 265 ? -17.839 9.156 -4.561 1.00 97.81 265 ALA A O 1
ATOM 2200 N N . GLU A 1 266 ? -19.923 9.260 -3.703 1.00 97.50 266 GLU A N 1
ATOM 2201 C CA . GLU A 1 266 ? -20.281 10.566 -4.266 1.00 97.50 266 GLU A CA 1
ATOM 2202 C C . GLU A 1 266 ? -19.316 11.664 -3.791 1.00 97.50 266 GLU A C 1
ATOM 2204 O O . GLU A 1 266 ? -18.786 12.409 -4.611 1.00 97.50 266 GLU A O 1
ATOM 2209 N N . VAL A 1 267 ? -18.997 11.708 -2.490 1.00 97.62 267 VAL A N 1
ATOM 2210 C CA . VAL A 1 267 ? -18.027 12.674 -1.939 1.00 97.62 267 VAL A CA 1
ATOM 2211 C C . VAL A 1 267 ? -16.641 12.499 -2.562 1.00 97.62 267 VAL A C 1
ATOM 2213 O O . VAL A 1 267 ? -16.003 13.484 -2.916 1.00 97.62 267 VAL A O 1
ATOM 2216 N N . LEU A 1 268 ? -16.146 11.268 -2.718 1.00 97.44 268 LEU A N 1
ATOM 2217 C CA . LEU A 1 268 ? -14.830 11.048 -3.322 1.00 97.44 268 LEU A CA 1
ATOM 2218 C C . LEU A 1 268 ? -14.791 11.485 -4.792 1.00 97.44 268 LEU A C 1
ATOM 2220 O O . LEU A 1 268 ? -13.793 12.061 -5.220 1.00 97.44 268 LEU A O 1
ATOM 2224 N N . GLU A 1 269 ? -15.855 11.238 -5.557 1.00 97.00 269 GLU A N 1
ATOM 2225 C CA . GLU A 1 269 ? -15.904 11.624 -6.967 1.00 97.00 269 GLU A CA 1
ATOM 2226 C C . GLU A 1 269 ? -16.027 13.135 -7.172 1.00 97.00 269 GLU A C 1
ATOM 2228 O O . GLU A 1 269 ? -15.376 13.697 -8.059 1.00 97.00 269 GLU A O 1
ATOM 2233 N N . GLU A 1 270 ? -16.849 13.789 -6.350 1.00 96.56 270 GLU A N 1
ATOM 2234 C CA . GLU A 1 270 ? -17.162 15.212 -6.464 1.00 96.56 270 GLU A CA 1
ATOM 2235 C C . GLU A 1 270 ? -16.097 16.092 -5.815 1.00 96.56 270 GLU A C 1
ATOM 2237 O O . GLU A 1 270 ? -15.580 17.001 -6.462 1.00 96.56 270 GLU A O 1
ATOM 2242 N N . SER A 1 271 ? -15.720 15.817 -4.564 1.00 95.88 271 SER A N 1
ATOM 2243 C CA . SER A 1 271 ? -14.783 16.667 -3.826 1.00 95.88 271 SER A CA 1
ATOM 2244 C C . SER A 1 271 ? -13.365 16.623 -4.400 1.00 95.88 271 SER A C 1
ATOM 2246 O O . SER A 1 271 ? -12.596 17.555 -4.177 1.00 95.88 271 SER A O 1
ATOM 2248 N N . TYR A 1 272 ? -12.995 15.565 -5.128 1.00 96.31 272 TYR A N 1
ATOM 2249 C CA . TYR A 1 272 ? -11.692 15.457 -5.793 1.00 96.31 272 TYR A CA 1
ATOM 2250 C C . TYR A 1 272 ? -11.749 15.694 -7.309 1.00 96.31 272 TYR A C 1
ATOM 2252 O O . TYR A 1 272 ? -10.748 15.446 -7.980 1.00 96.31 272 TYR A O 1
ATOM 2260 N N . ASP A 1 273 ? -12.875 16.188 -7.838 1.00 94.88 273 ASP A N 1
ATOM 2261 C CA . ASP A 1 273 ? -13.060 16.564 -9.249 1.00 94.88 273 ASP A CA 1
ATOM 2262 C C . ASP A 1 273 ? -12.733 15.432 -10.246 1.00 94.88 273 ASP A C 1
ATOM 2264 O O . ASP A 1 273 ? -12.104 15.647 -11.285 1.00 94.88 273 ASP A O 1
ATOM 2268 N N . ILE A 1 274 ? -13.151 14.199 -9.936 1.00 97.31 274 ILE A N 1
ATOM 2269 C CA . ILE A 1 274 ? -12.908 13.030 -10.800 1.00 97.31 274 ILE A CA 1
ATOM 2270 C C . ILE A 1 274 ? -14.170 12.461 -11.462 1.00 97.31 274 ILE A C 1
ATOM 2272 O O . ILE A 1 274 ? -14.030 11.670 -12.392 1.00 97.31 274 ILE A O 1
ATOM 2276 N N . LYS A 1 275 ? -15.374 12.852 -11.024 1.00 96.69 275 LYS A N 1
ATOM 2277 C CA . LYS A 1 275 ? -16.669 12.262 -11.425 1.00 96.69 275 LYS A CA 1
ATOM 2278 C C . LYS A 1 275 ? -16.824 12.003 -12.929 1.00 96.69 275 LYS A C 1
ATOM 2280 O O . LYS A 1 275 ? -17.201 10.907 -13.326 1.00 96.69 275 LYS A O 1
ATOM 2285 N N . ASP A 1 276 ? -16.476 12.980 -13.764 1.00 96.06 276 ASP A N 1
ATOM 2286 C CA . ASP A 1 276 ? -16.702 12.905 -15.216 1.00 96.06 276 ASP A CA 1
ATOM 2287 C C . ASP A 1 276 ? -15.470 12.447 -16.019 1.00 96.06 276 ASP A C 1
ATOM 2289 O O . ASP A 1 276 ? -15.539 12.267 -17.235 1.00 96.06 276 ASP A O 1
ATOM 2293 N N . ILE A 1 277 ? -14.319 12.279 -15.361 1.00 97.50 277 ILE A N 1
ATOM 2294 C CA . ILE A 1 277 ? -13.032 11.986 -16.018 1.00 97.50 277 ILE A CA 1
ATOM 2295 C C . ILE A 1 277 ? -12.370 10.699 -15.518 1.00 97.50 277 ILE A C 1
ATOM 2297 O O . ILE A 1 277 ? -11.401 10.226 -16.124 1.00 97.50 277 ILE A O 1
ATOM 2301 N N . TYR A 1 278 ? -12.874 10.118 -14.429 1.00 98.00 278 TYR A N 1
ATOM 2302 C CA . TYR A 1 278 ? -12.395 8.853 -13.902 1.00 98.00 278 TYR A CA 1
ATOM 2303 C C . TYR A 1 278 ? -12.763 7.702 -14.840 1.00 98.00 278 TYR A C 1
ATOM 2305 O O . TYR A 1 278 ? -13.899 7.566 -15.283 1.00 98.00 278 TYR A O 1
ATOM 2313 N N . LYS A 1 279 ? -11.775 6.859 -15.153 1.00 96.31 279 LYS A N 1
ATOM 2314 C CA . LYS A 1 279 ? -11.927 5.721 -16.078 1.00 96.31 279 LYS A CA 1
ATOM 2315 C C . LYS A 1 279 ? -11.821 4.358 -15.392 1.00 96.31 279 LYS A C 1
ATOM 2317 O O . LYS A 1 279 ? -11.843 3.338 -16.076 1.00 96.31 279 LYS A O 1
ATOM 2322 N N . GLY A 1 280 ? -11.605 4.337 -14.079 1.00 97.25 280 GLY A N 1
ATOM 2323 C CA . GLY A 1 280 ? -11.537 3.103 -13.303 1.00 97.25 280 GLY A CA 1
ATOM 2324 C C . GLY A 1 280 ? -12.906 2.684 -12.776 1.00 97.25 280 GLY A C 1
ATOM 2325 O O . GLY A 1 280 ? -13.941 3.200 -13.190 1.00 97.25 280 GLY A O 1
ATOM 2326 N N . VAL A 1 281 ? -12.902 1.734 -11.847 1.00 98.12 281 VAL A N 1
ATOM 2327 C CA . VAL A 1 281 ? -14.116 1.209 -11.218 1.00 98.12 281 VAL A CA 1
ATOM 2328 C C . VAL A 1 281 ? -14.235 1.755 -9.804 1.00 98.12 281 VAL A C 1
ATOM 2330 O O . VAL A 1 281 ? -13.373 1.496 -8.967 1.00 98.12 281 VAL A O 1
ATOM 2333 N N . LEU A 1 282 ? -15.326 2.459 -9.507 1.00 98.19 282 LEU A N 1
ATOM 2334 C CA . LEU A 1 282 ? -15.683 2.811 -8.138 1.00 98.19 282 LEU A CA 1
ATOM 2335 C C . LEU A 1 282 ? -16.775 1.862 -7.631 1.00 98.19 282 LEU A C 1
ATOM 2337 O O . LEU A 1 282 ? -17.868 1.803 -8.189 1.00 98.19 282 LEU A O 1
ATOM 2341 N N . GLY A 1 283 ? -16.471 1.103 -6.575 1.00 97.12 283 GLY A N 1
ATOM 2342 C CA . GLY A 1 283 ? -17.386 0.131 -5.976 1.00 97.12 283 GLY A CA 1
ATOM 2343 C C . GLY A 1 283 ? -17.797 0.487 -4.548 1.00 97.12 283 GLY A C 1
ATOM 2344 O O . GLY A 1 283 ? -16.953 0.747 -3.692 1.00 97.12 283 GLY A O 1
ATOM 2345 N N . THR A 1 284 ? -19.095 0.435 -4.250 1.00 97.50 284 THR A N 1
ATOM 2346 C CA . THR A 1 284 ? -19.608 0.524 -2.873 1.00 97.50 284 THR A CA 1
ATOM 2347 C C . THR A 1 284 ? -19.641 -0.865 -2.232 1.00 97.50 284 THR A C 1
ATOM 2349 O O . THR A 1 284 ? -20.650 -1.564 -2.322 1.00 97.50 284 THR A O 1
ATOM 2352 N N . THR A 1 285 ? -18.533 -1.286 -1.622 1.00 96.06 285 THR A N 1
ATOM 2353 C CA . THR A 1 285 ? -18.335 -2.665 -1.131 1.00 96.06 285 THR A CA 1
ATOM 2354 C C . THR A 1 285 ? -18.322 -2.802 0.389 1.00 96.06 285 THR A C 1
ATOM 2356 O O . THR A 1 285 ? -18.257 -3.919 0.886 1.00 96.06 285 THR A O 1
ATOM 2359 N N . GLY A 1 286 ? -18.321 -1.699 1.142 1.00 96.56 286 GLY A N 1
ATOM 2360 C CA . GLY A 1 286 ? -17.854 -1.741 2.534 1.00 96.56 286 GLY A CA 1
ATOM 2361 C C . GLY A 1 286 ? -16.331 -1.583 2.608 1.00 96.56 286 GLY A C 1
ATOM 2362 O O . GLY A 1 286 ? -15.667 -1.395 1.583 1.00 96.56 286 GLY A O 1
ATOM 2363 N N . TYR A 1 287 ? -15.763 -1.649 3.815 1.00 97.94 287 TYR A N 1
ATOM 2364 C CA . TYR A 1 287 ? -14.310 -1.632 3.993 1.00 97.94 287 TYR A CA 1
ATOM 2365 C C . TYR A 1 287 ? -13.770 -2.961 4.527 1.00 97.94 287 TYR A C 1
ATOM 2367 O O . TYR A 1 287 ? -14.212 -3.374 5.594 1.00 97.94 287 TYR A O 1
ATOM 2375 N N . PRO A 1 288 ? -12.705 -3.527 3.922 1.00 98.06 288 PRO A N 1
ATOM 2376 C CA . PRO A 1 288 ? -12.060 -4.754 4.404 1.00 98.06 288 PRO A CA 1
ATOM 2377 C C . PRO A 1 288 ? -11.667 -4.723 5.887 1.00 98.06 288 PRO A C 1
ATOM 2379 O O . PRO A 1 288 ? -11.739 -5.725 6.587 1.00 98.06 288 PRO A O 1
ATOM 2382 N N . ARG A 1 289 ? -11.290 -3.552 6.420 1.00 97.06 289 ARG A N 1
ATOM 2383 C CA . ARG A 1 289 ? -10.972 -3.410 7.854 1.00 97.06 289 ARG A CA 1
ATOM 2384 C C . ARG A 1 289 ? -12.149 -3.719 8.785 1.00 97.06 289 ARG A C 1
ATOM 2386 O O . ARG A 1 289 ? -11.919 -4.025 9.948 1.00 97.06 289 ARG A O 1
ATOM 2393 N N . GLN A 1 290 ? -13.387 -3.570 8.310 1.00 97.00 290 GLN A N 1
ATOM 2394 C CA . GLN A 1 290 ? -14.583 -3.888 9.089 1.00 97.00 290 GLN A CA 1
ATOM 2395 C C . GLN A 1 290 ? -14.785 -5.400 9.178 1.00 97.00 290 GLN A C 1
ATOM 2397 O O . GLN A 1 290 ? -15.212 -5.869 10.226 1.00 97.00 290 GLN A O 1
ATOM 2402 N N . ASP A 1 291 ? -14.386 -6.160 8.157 1.00 96.25 291 ASP A N 1
ATOM 2403 C CA . ASP A 1 291 ? -14.489 -7.622 8.168 1.00 96.25 291 ASP A CA 1
ATOM 2404 C C . ASP A 1 291 ? -13.628 -8.236 9.275 1.00 96.25 291 ASP A C 1
ATOM 2406 O O . ASP A 1 291 ? -14.074 -9.163 9.946 1.00 96.25 291 ASP A O 1
ATOM 2410 N N . LEU A 1 292 ? -12.440 -7.675 9.540 1.00 93.94 292 LEU A N 1
ATOM 2411 C CA . LEU A 1 292 ? -11.601 -8.093 10.672 1.00 93.94 292 LEU A CA 1
ATOM 2412 C C . LEU A 1 292 ? -12.302 -7.914 12.024 1.00 93.94 292 LEU A C 1
ATOM 2414 O O . LEU A 1 292 ? -12.071 -8.689 12.942 1.00 93.94 292 LEU A O 1
ATOM 2418 N N . MET A 1 293 ? -13.132 -6.878 12.158 1.00 92.25 293 MET A N 1
ATOM 2419 C CA . MET A 1 293 ? -13.862 -6.594 13.394 1.00 92.25 293 MET A CA 1
ATOM 2420 C C . MET A 1 293 ? -15.126 -7.448 13.508 1.00 92.25 293 MET A C 1
ATOM 2422 O O . MET A 1 293 ? -15.445 -7.927 14.590 1.00 92.25 293 MET A O 1
ATOM 2426 N N . LEU A 1 294 ? -15.864 -7.616 12.410 1.00 95.19 294 LEU A N 1
ATOM 2427 C CA . LEU A 1 294 ? -17.126 -8.357 12.396 1.00 95.19 294 LEU A CA 1
ATOM 2428 C C . LEU A 1 294 ? -16.912 -9.866 12.550 1.00 95.19 294 LEU A C 1
ATOM 2430 O O . LEU A 1 294 ? -17.741 -10.529 13.165 1.00 95.19 294 LEU A O 1
ATOM 2434 N N . ASN A 1 295 ? -15.798 -10.385 12.030 1.00 94.38 295 ASN A N 1
ATOM 2435 C CA . ASN A 1 295 ? -15.471 -11.812 12.048 1.00 94.38 295 ASN A CA 1
ATOM 2436 C C . ASN A 1 295 ? -14.426 -12.179 13.111 1.00 94.38 295 ASN A C 1
ATOM 2438 O O . ASN A 1 295 ? -13.805 -13.234 13.019 1.00 94.38 295 ASN A O 1
ATOM 2442 N N . ILE A 1 296 ? -14.202 -11.312 14.100 1.00 94.19 296 ILE A N 1
ATOM 2443 C CA . ILE A 1 296 ? -13.232 -11.574 15.163 1.00 94.19 296 ILE A CA 1
ATOM 2444 C C . ILE A 1 296 ? -13.665 -12.772 16.023 1.00 94.19 296 ILE A C 1
ATOM 2446 O O . ILE A 1 296 ? -14.798 -12.820 16.518 1.00 94.19 296 ILE A O 1
ATOM 2450 N N . SER A 1 297 ? -12.751 -13.725 16.216 1.00 94.88 297 SER A N 1
ATOM 2451 C CA . SER A 1 297 ? -12.976 -14.917 17.044 1.00 94.88 297 SER A CA 1
ATOM 2452 C C . SER A 1 297 ? -13.046 -14.583 18.539 1.00 94.88 297 SER A C 1
ATOM 2454 O O . SER A 1 297 ? -12.567 -13.535 18.984 1.00 94.88 297 SER A O 1
ATOM 2456 N N . ASP A 1 298 ? -13.647 -15.466 19.339 1.00 94.94 298 ASP A N 1
ATOM 2457 C CA . ASP A 1 298 ? -13.690 -15.277 20.793 1.00 94.94 298 ASP A CA 1
ATOM 2458 C C . ASP A 1 298 ? -12.284 -15.386 21.406 1.00 94.94 298 ASP A C 1
ATOM 2460 O O . ASP A 1 298 ? -11.955 -14.636 22.321 1.00 94.94 298 ASP A O 1
ATOM 2464 N N . GLU A 1 299 ? -11.403 -16.205 20.830 1.00 95.81 299 GLU A N 1
ATOM 2465 C CA . GLU A 1 299 ? -9.991 -16.300 21.208 1.00 95.81 299 GLU A CA 1
ATOM 2466 C C . GLU A 1 299 ? -9.219 -14.994 20.935 1.00 95.81 299 GLU A C 1
ATOM 2468 O O . GLU A 1 299 ? -8.432 -14.535 21.772 1.00 95.81 299 GLU A O 1
ATOM 2473 N N . GLU A 1 300 ? -9.453 -14.351 19.786 1.00 92.94 300 GLU A N 1
ATOM 2474 C CA . GLU A 1 300 ? -8.855 -13.047 19.469 1.00 92.94 300 GLU A CA 1
ATOM 2475 C C . GLU A 1 300 ? -9.395 -11.947 20.392 1.00 92.94 300 GLU A C 1
ATOM 2477 O O . GLU A 1 300 ? -8.611 -11.145 20.907 1.00 92.94 300 GLU A O 1
ATOM 2482 N N . LYS A 1 301 ? -10.708 -11.923 20.672 1.00 93.56 301 LYS A N 1
ATOM 2483 C CA . LYS A 1 301 ? -11.287 -11.000 21.669 1.00 93.56 301 LYS A CA 1
ATOM 2484 C C . LYS A 1 301 ? -10.630 -11.205 23.028 1.00 93.56 301 LYS A C 1
ATOM 2486 O O . LYS A 1 301 ? -10.234 -10.240 23.681 1.00 93.56 301 LYS A O 1
ATOM 2491 N N . ASP A 1 302 ? -10.487 -12.456 23.445 1.00 94.44 302 ASP A N 1
ATOM 2492 C CA . ASP A 1 302 ? -9.900 -12.833 24.721 1.00 94.44 302 ASP A CA 1
ATOM 2493 C C . ASP A 1 302 ? -8.454 -12.365 24.854 1.00 94.44 302 ASP A C 1
ATOM 2495 O O . ASP A 1 302 ? -8.080 -11.822 25.899 1.00 94.44 302 ASP A O 1
ATOM 2499 N N . THR A 1 303 ? -7.686 -12.499 23.775 1.00 94.31 303 THR A N 1
ATOM 2500 C CA . THR A 1 303 ? -6.324 -11.976 23.667 1.00 94.31 303 THR A CA 1
ATOM 2501 C C . THR A 1 303 ? -6.313 -10.454 23.809 1.00 94.31 303 THR A C 1
ATOM 2503 O O . THR A 1 303 ? -5.544 -9.931 24.610 1.00 94.31 303 THR A O 1
ATOM 2506 N N . ILE A 1 304 ? -7.210 -9.729 23.127 1.00 93.62 304 ILE A N 1
ATOM 2507 C CA . ILE A 1 304 ? -7.317 -8.262 23.244 1.00 93.62 304 ILE A CA 1
ATOM 2508 C C . ILE A 1 304 ? -7.591 -7.840 24.693 1.00 93.62 304 ILE A C 1
ATOM 2510 O O . ILE A 1 304 ? -6.920 -6.944 25.206 1.00 93.62 304 ILE A O 1
ATOM 2514 N N . TYR A 1 305 ? -8.533 -8.494 25.379 1.00 94.81 305 TYR A N 1
ATOM 2515 C CA . TYR A 1 305 ? -8.822 -8.208 26.787 1.00 94.81 305 TYR A CA 1
ATOM 2516 C C . TYR A 1 305 ? -7.601 -8.426 27.687 1.00 94.81 305 TYR A C 1
ATOM 2518 O O . TYR A 1 305 ? -7.333 -7.603 28.560 1.00 94.81 305 TYR A O 1
ATOM 2526 N N . GLN A 1 306 ? -6.846 -9.506 27.469 1.00 94.81 306 GLN A N 1
ATOM 2527 C CA . GLN A 1 306 ? -5.627 -9.792 28.230 1.00 94.81 306 GLN A CA 1
ATOM 2528 C C . GLN A 1 306 ? -4.524 -8.768 27.943 1.00 94.81 306 GLN A C 1
ATOM 2530 O O . GLN A 1 306 ? -3.941 -8.221 28.879 1.00 94.81 306 GLN A O 1
ATOM 2535 N N . THR A 1 307 ? -4.267 -8.464 26.668 1.00 94.19 307 THR A N 1
ATOM 2536 C CA . THR A 1 307 ? -3.246 -7.497 26.243 1.00 94.19 307 THR A CA 1
ATOM 2537 C C . THR A 1 307 ? -3.533 -6.103 26.792 1.00 94.19 307 THR A C 1
ATOM 2539 O O . THR A 1 307 ? -2.628 -5.448 27.305 1.00 94.19 307 THR A O 1
ATOM 2542 N N . LEU A 1 308 ? -4.793 -5.664 26.733 1.00 93.19 308 LEU A N 1
ATOM 2543 C CA . LEU A 1 308 ? -5.220 -4.364 27.251 1.00 93.19 308 LEU A CA 1
ATOM 2544 C C . LEU A 1 308 ? -5.481 -4.371 28.765 1.00 93.19 308 LEU A C 1
ATOM 2546 O O . LEU A 1 308 ? -5.780 -3.322 29.325 1.00 93.19 308 LEU A O 1
ATOM 2550 N N . LYS A 1 309 ? -5.362 -5.530 29.432 1.00 94.19 309 LYS A N 1
ATOM 2551 C CA . LYS A 1 309 ? -5.645 -5.726 30.867 1.00 94.19 309 LYS A CA 1
ATOM 2552 C C . LYS A 1 309 ? -7.054 -5.277 31.275 1.00 94.19 309 LYS A C 1
ATOM 2554 O O . LYS A 1 309 ? -7.266 -4.790 32.381 1.00 94.19 309 LYS A O 1
ATOM 2559 N N . ILE A 1 310 ? -8.029 -5.468 30.390 1.00 92.50 310 ILE A N 1
ATOM 2560 C CA . ILE A 1 310 ? -9.421 -5.069 30.605 1.00 92.50 310 ILE A CA 1
ATOM 2561 C C . ILE A 1 310 ? -10.199 -6.222 31.246 1.00 92.50 310 ILE A C 1
ATOM 2563 O O . ILE A 1 310 ? -10.190 -7.356 30.760 1.00 92.50 310 ILE A O 1
ATOM 2567 N N . ASN A 1 311 ? -10.947 -5.926 32.311 1.00 90.50 311 ASN A N 1
ATOM 2568 C CA . ASN A 1 311 ? -11.840 -6.899 32.932 1.00 90.50 311 ASN A CA 1
ATOM 2569 C C . ASN A 1 311 ? -13.093 -7.150 32.069 1.00 90.50 311 ASN A C 1
ATOM 2571 O O . ASN A 1 311 ? -13.988 -6.306 31.993 1.00 90.50 311 ASN A O 1
ATOM 2575 N N . LYS A 1 312 ? -13.195 -8.359 31.500 1.00 90.94 312 LYS A N 1
ATOM 2576 C CA . LYS A 1 312 ? -14.334 -8.822 30.684 1.00 90.94 312 LYS A CA 1
ATOM 2577 C C . LYS A 1 312 ? -15.690 -8.779 31.388 1.00 90.94 312 LYS A C 1
ATOM 2579 O O . LYS A 1 312 ? -16.714 -8.726 30.716 1.00 90.94 312 LYS A O 1
ATOM 2584 N N . SER A 1 313 ? -15.728 -8.809 32.722 1.00 90.81 313 SER A N 1
ATOM 2585 C CA . SER A 1 313 ? -16.984 -8.738 33.475 1.00 90.81 313 SER A CA 1
ATOM 2586 C C . SER A 1 313 ? -17.564 -7.319 33.541 1.00 90.81 313 SER A C 1
ATOM 2588 O O . SER A 1 313 ? -18.668 -7.136 34.056 1.00 90.81 313 SER A O 1
ATOM 2590 N N . LYS A 1 314 ? -16.820 -6.303 33.085 1.00 90.56 314 LYS A N 1
ATOM 2591 C CA . LYS A 1 314 ? -17.236 -4.897 33.077 1.00 90.56 314 LYS A CA 1
ATOM 2592 C C . LYS A 1 314 ? -17.614 -4.446 31.668 1.00 90.56 314 LYS A C 1
ATOM 2594 O O . LYS A 1 314 ? -17.122 -4.959 30.667 1.00 90.56 314 LYS A O 1
ATOM 2599 N N . LYS A 1 315 ? -18.481 -3.433 31.593 1.00 91.56 315 LYS A N 1
ATOM 2600 C CA . LYS A 1 315 ? -18.721 -2.709 30.339 1.00 91.56 315 LYS A CA 1
ATOM 2601 C C . LYS A 1 315 ? -17.484 -1.880 29.994 1.00 91.56 315 LYS A C 1
ATOM 2603 O O . LYS A 1 315 ? -16.899 -1.267 30.881 1.00 91.56 315 LYS A O 1
ATOM 2608 N N . VAL A 1 316 ? -17.135 -1.840 28.712 1.00 91.62 316 VAL A N 1
ATOM 2609 C CA . VAL A 1 316 ? -15.988 -1.088 28.188 1.00 91.62 316 VAL A CA 1
ATOM 2610 C C . VAL A 1 316 ? -16.494 0.140 27.439 1.00 91.62 316 VAL A C 1
ATOM 2612 O O . VAL A 1 316 ? -17.433 0.038 26.649 1.00 91.62 316 VAL A O 1
ATOM 2615 N N . VAL A 1 317 ? -15.873 1.294 27.678 1.00 90.12 317 VAL A N 1
ATOM 2616 C CA . VAL A 1 317 ? -16.153 2.547 26.966 1.00 90.12 317 VAL A CA 1
ATOM 2617 C C . VAL A 1 317 ? -14.885 2.977 26.236 1.00 90.12 317 VAL A C 1
ATOM 2619 O O . VAL A 1 317 ? -13.837 3.119 26.856 1.00 90.12 317 VAL A O 1
ATOM 2622 N N . LEU A 1 318 ? -14.982 3.194 24.922 1.00 90.62 318 LEU A N 1
ATOM 2623 C CA . LEU A 1 318 ? -13.898 3.757 24.117 1.00 90.62 318 LEU A CA 1
ATOM 2624 C C . LEU A 1 318 ? -14.101 5.267 23.976 1.00 90.62 318 LEU A C 1
ATOM 2626 O O . LEU A 1 318 ? -15.072 5.705 23.359 1.00 90.62 318 LEU A O 1
ATOM 2630 N N . TYR A 1 319 ? -13.166 6.054 24.507 1.00 88.81 319 TYR A N 1
ATOM 2631 C CA . TYR A 1 319 ? -13.108 7.496 24.281 1.00 88.81 319 TYR A CA 1
ATOM 2632 C C . TYR A 1 319 ? -12.046 7.823 23.223 1.00 88.81 319 TYR A C 1
ATOM 2634 O O . TYR A 1 319 ? -10.865 7.551 23.420 1.00 88.81 319 TYR A O 1
ATOM 2642 N N . ALA A 1 320 ? -12.469 8.379 22.084 1.00 90.12 320 ALA A N 1
ATOM 2643 C CA . ALA A 1 320 ? -11.607 8.629 20.924 1.00 90.12 320 ALA A CA 1
ATOM 2644 C C . ALA A 1 320 ? -11.782 10.065 20.382 1.00 90.12 320 ALA A C 1
ATOM 2646 O O . ALA A 1 320 ? -12.395 10.261 19.328 1.00 90.12 320 ALA A O 1
ATOM 2647 N N . PRO A 1 321 ? -11.287 11.094 21.097 1.00 87.12 321 PRO A N 1
ATOM 2648 C CA . PRO A 1 321 ? -11.385 12.479 20.648 1.00 87.12 321 PRO A CA 1
ATOM 2649 C C . PRO A 1 321 ? -10.513 12.739 19.412 1.00 87.12 321 PRO A C 1
ATOM 2651 O O . PRO A 1 321 ? -9.393 12.244 19.283 1.00 87.12 321 PRO A O 1
ATOM 2654 N N . THR A 1 322 ? -11.015 13.561 18.489 1.00 82.62 322 THR A N 1
ATOM 2655 C CA . THR A 1 322 ? -10.256 13.991 17.305 1.00 82.62 322 THR A CA 1
ATOM 2656 C C . THR A 1 322 ? -9.252 15.087 17.652 1.00 82.62 322 THR A C 1
ATOM 2658 O O . THR A 1 322 ? -9.560 15.965 18.458 1.00 82.62 322 THR A O 1
ATOM 2661 N N . TRP A 1 323 ? -8.141 15.143 16.923 1.00 77.94 323 TRP A N 1
ATOM 2662 C CA . TRP A 1 323 ? -7.168 16.238 16.992 1.00 77.94 323 TRP A CA 1
ATOM 2663 C C . TRP A 1 323 ? -7.772 17.588 16.565 1.00 77.94 323 TRP A C 1
ATOM 2665 O O . TRP A 1 323 ? -8.836 17.645 15.929 1.00 77.94 323 TRP A O 1
ATOM 2675 N N . ARG A 1 324 ? -7.088 18.683 16.906 1.00 69.12 324 ARG A N 1
ATOM 2676 C CA . ARG A 1 324 ? -7.444 20.058 16.521 1.00 69.12 324 ARG A CA 1
ATOM 2677 C C . ARG A 1 324 ? -6.383 20.624 15.565 1.00 69.12 324 ARG A C 1
ATOM 2679 O O . ARG A 1 324 ? -5.251 20.154 15.553 1.00 69.12 324 ARG A O 1
ATOM 2686 N N . GLY A 1 325 ? -6.750 21.616 14.751 1.00 64.25 325 GLY A N 1
ATOM 2687 C CA . GLY A 1 325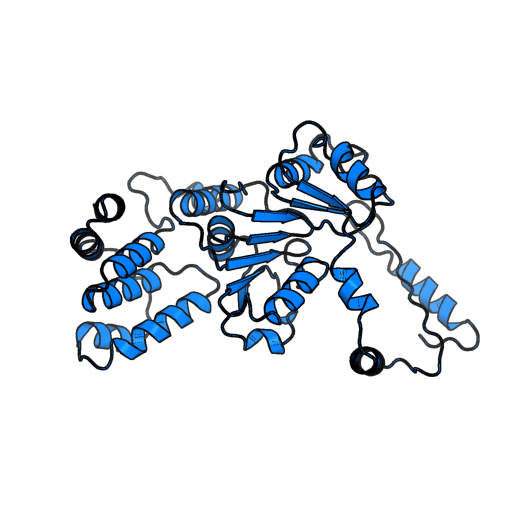 ? -5.851 22.246 13.769 1.00 64.25 325 GLY A CA 1
ATOM 2688 C C . GLY A 1 325 ? -5.946 21.677 12.344 1.00 64.25 325 GLY A C 1
ATOM 2689 O O . GLY A 1 325 ? -6.805 20.845 12.044 1.00 64.25 325 GLY A O 1
ATOM 2690 N N . THR A 1 326 ? -5.083 22.172 11.451 1.00 59.88 326 THR A N 1
ATOM 2691 C CA . THR A 1 326 ? -4.956 21.721 10.052 1.00 59.88 326 THR A CA 1
ATOM 2692 C C . THR A 1 326 ? -3.957 20.563 9.934 1.00 59.88 326 THR A C 1
ATOM 2694 O O . THR A 1 326 ? -3.212 20.275 10.867 1.00 59.88 326 THR A O 1
ATOM 2697 N N . VAL A 1 327 ? -3.904 19.892 8.777 1.00 54.72 327 VAL A N 1
ATOM 2698 C CA . VAL A 1 327 ? -3.036 18.715 8.540 1.00 54.72 327 VAL A CA 1
ATOM 2699 C C . VAL A 1 327 ? -1.544 19.000 8.808 1.00 54.72 327 VAL A C 1
ATOM 2701 O O . VAL A 1 327 ? -0.818 18.100 9.214 1.00 54.72 327 VAL A O 1
ATOM 2704 N N . SER A 1 328 ? -1.085 20.244 8.637 1.00 48.25 328 SER A N 1
ATOM 2705 C CA . SER A 1 328 ? 0.307 20.669 8.862 1.00 48.25 328 SER A CA 1
ATOM 2706 C C . SER A 1 328 ? 0.599 21.203 10.272 1.00 48.25 328 SER A C 1
ATOM 2708 O O . SER A 1 328 ? 1.748 21.518 10.573 1.00 48.25 328 SER A O 1
ATOM 2710 N N . GLY A 1 329 ? -0.415 21.318 11.132 1.00 57.25 329 GLY A N 1
ATOM 2711 C CA . GLY A 1 329 ? -0.314 21.890 12.478 1.00 57.25 329 GLY A CA 1
ATOM 2712 C C . GLY A 1 329 ? -1.254 21.205 13.462 1.00 57.25 329 GLY A C 1
ATOM 2713 O O . GLY A 1 329 ? -1.824 21.866 14.327 1.00 57.25 329 GLY A O 1
ATOM 2714 N N . ALA A 1 330 ? -1.472 19.900 13.280 1.00 62.16 330 ALA A N 1
ATOM 2715 C CA . ALA A 1 330 ? -2.357 19.126 14.129 1.00 62.16 330 ALA A CA 1
ATOM 2716 C C . ALA A 1 330 ? -1.802 19.121 15.557 1.00 62.16 330 ALA A C 1
ATOM 2718 O O . ALA A 1 330 ? -0.728 18.577 15.817 1.00 62.16 330 ALA A O 1
ATOM 2719 N N . THR A 1 331 ? -2.536 19.729 16.481 1.00 69.75 331 THR A N 1
ATOM 2720 C CA . THR A 1 331 ? -2.239 19.669 17.905 1.00 69.75 331 THR A CA 1
ATOM 2721 C C . THR A 1 331 ? -3.228 18.727 18.565 1.00 69.75 331 THR A C 1
ATOM 2723 O O . THR A 1 331 ? -4.447 18.776 18.355 1.00 69.75 331 THR A O 1
ATOM 2726 N N . PHE A 1 332 ? -2.681 17.812 19.353 1.00 72.62 332 PHE A N 1
ATOM 2727 C CA . PHE A 1 332 ? -3.483 17.052 20.285 1.00 72.62 332 PHE A CA 1
ATOM 2728 C C . PHE A 1 332 ? -3.696 17.933 21.514 1.00 72.62 332 PHE A C 1
ATOM 2730 O O . PHE A 1 332 ? -2.722 18.383 22.116 1.00 72.62 332 PHE A O 1
ATOM 2737 N N . ASP A 1 333 ? -4.949 18.212 21.868 1.00 82.00 333 ASP A N 1
ATOM 2738 C CA . ASP A 1 333 ? -5.256 18.947 23.094 1.00 82.00 333 ASP A CA 1
ATOM 2739 C C . ASP A 1 333 ? -5.080 18.005 24.291 1.00 82.00 333 ASP A C 1
ATOM 2741 O O . ASP A 1 333 ? -6.027 17.394 24.788 1.00 82.00 333 ASP A O 1
ATOM 2745 N N . THR A 1 334 ? -3.822 17.817 24.694 1.00 85.00 334 THR A N 1
ATOM 2746 C CA . THR A 1 334 ? -3.445 16.920 25.791 1.00 85.00 334 THR A CA 1
ATOM 2747 C C . THR A 1 334 ? -4.104 17.347 27.090 1.00 85.00 334 THR A C 1
ATOM 2749 O O . THR A 1 334 ? -4.556 16.495 27.844 1.00 85.00 334 THR A O 1
ATOM 2752 N N . LYS A 1 335 ? -4.239 18.658 27.313 1.00 86.50 335 LYS A N 1
ATOM 2753 C CA . LYS A 1 335 ? -4.878 19.206 28.506 1.00 86.50 335 LYS A CA 1
ATOM 2754 C C . LYS A 1 335 ? -6.363 18.867 28.548 1.00 86.50 335 LYS A C 1
ATOM 2756 O O . LYS A 1 335 ? -6.864 18.481 29.599 1.00 86.50 335 LYS A O 1
ATOM 2761 N N . GLN A 1 336 ? -7.071 18.987 27.425 1.00 87.06 336 GLN A N 1
ATOM 2762 C CA . GLN A 1 336 ? -8.464 18.555 27.363 1.00 87.06 336 GLN A CA 1
ATOM 2763 C C . GLN A 1 336 ? -8.586 17.049 27.608 1.00 87.06 336 GLN A C 1
ATOM 2765 O O . GLN A 1 336 ? -9.422 16.652 28.411 1.00 87.06 336 GLN A O 1
ATOM 2770 N N . LEU A 1 337 ? -7.728 16.220 27.000 1.00 87.62 337 LEU A N 1
ATOM 2771 C CA . LEU A 1 337 ? -7.744 14.775 27.248 1.00 87.62 337 LEU A CA 1
ATOM 2772 C C . LEU A 1 337 ? -7.486 14.439 28.724 1.00 87.62 337 LEU A C 1
ATOM 2774 O O . LEU A 1 337 ? -8.195 13.611 29.286 1.00 87.62 337 LEU A O 1
ATOM 2778 N N . GLU A 1 338 ? -6.499 15.074 29.356 1.00 89.12 338 GLU A N 1
ATOM 2779 C CA . GLU A 1 338 ? -6.211 14.904 30.784 1.00 89.12 338 GLU A CA 1
ATOM 2780 C C . GLU A 1 338 ? -7.419 15.288 31.642 1.00 89.12 338 GLU A C 1
ATOM 2782 O O . GLU A 1 338 ? -7.808 14.523 32.523 1.00 89.12 338 GLU A O 1
ATOM 2787 N N . ASN A 1 339 ? -8.059 16.424 31.346 1.00 91.25 339 ASN A N 1
ATOM 2788 C CA . ASN A 1 339 ? -9.273 16.857 32.035 1.00 91.25 339 ASN A CA 1
ATOM 2789 C C . ASN A 1 339 ? -10.423 15.859 31.846 1.00 91.25 339 ASN A C 1
ATOM 2791 O O . ASN A 1 339 ? -11.129 15.554 32.807 1.00 91.25 339 ASN A O 1
ATOM 2795 N N . ASP A 1 340 ? -10.609 15.340 30.630 1.00 90.56 340 ASP A N 1
ATOM 2796 C CA . ASP A 1 340 ? -11.650 14.361 30.319 1.00 90.56 340 ASP A CA 1
ATOM 2797 C C . ASP A 1 340 ? -11.410 13.055 31.084 1.00 90.56 340 ASP A C 1
ATOM 2799 O O . ASP A 1 340 ? -12.323 12.540 31.726 1.00 90.56 340 ASP A O 1
ATOM 2803 N N . ILE A 1 341 ? -10.175 12.541 31.080 1.00 90.12 341 ILE A N 1
ATOM 2804 C CA . ILE A 1 341 ? -9.792 11.336 31.829 1.00 90.12 341 ILE A CA 1
ATOM 2805 C C . ILE A 1 341 ? -9.963 11.561 33.334 1.00 90.12 341 ILE A C 1
ATOM 2807 O O . ILE A 1 341 ? -10.528 10.711 34.026 1.00 90.12 341 ILE A O 1
ATOM 2811 N N . GLN A 1 342 ? -9.530 12.715 33.848 1.00 90.94 342 GLN A N 1
ATOM 2812 C CA . GLN A 1 342 ? -9.682 13.053 35.257 1.00 90.94 342 GLN A CA 1
ATOM 2813 C C . GLN A 1 342 ? -11.164 13.099 35.636 1.00 90.94 342 GLN A C 1
ATOM 2815 O O . GLN A 1 342 ? -11.563 12.474 36.617 1.00 90.94 342 GLN A O 1
ATOM 2820 N N . TYR A 1 343 ? -12.004 13.748 34.830 1.00 91.31 343 TYR A N 1
ATOM 2821 C CA . TYR A 1 343 ? -13.448 13.757 35.035 1.00 91.31 343 TYR A CA 1
ATOM 2822 C C . TYR A 1 343 ? -14.036 12.340 35.018 1.00 91.31 343 TYR A C 1
ATOM 2824 O O . TYR A 1 343 ? -14.752 11.970 35.950 1.00 91.31 343 TYR A O 1
ATOM 2832 N N . LEU A 1 344 ? -13.688 11.517 34.024 1.00 89.81 344 LEU A N 1
ATOM 2833 C CA . LEU A 1 344 ? -14.154 10.130 33.923 1.00 89.81 344 LEU A CA 1
ATOM 2834 C C . LEU A 1 344 ? -13.753 9.297 35.149 1.00 89.81 344 LEU A C 1
ATOM 2836 O O . LEU A 1 344 ? -14.568 8.516 35.634 1.00 89.81 344 LEU A O 1
ATOM 2840 N N . SER A 1 345 ? -12.561 9.513 35.712 1.00 88.00 345 SER A N 1
ATOM 2841 C CA . SER A 1 345 ? -12.123 8.831 36.940 1.00 88.00 345 SER A CA 1
ATOM 2842 C C . SER A 1 345 ? -12.898 9.244 38.200 1.00 88.00 345 SER A C 1
ATOM 2844 O O . SER A 1 345 ? -12.909 8.503 39.181 1.00 88.00 345 SER A O 1
ATOM 2846 N N . THR A 1 346 ? -13.587 10.394 38.189 1.00 92.31 346 THR A N 1
ATOM 2847 C CA . THR A 1 346 ? -14.476 10.794 39.298 1.00 92.31 346 THR A CA 1
ATOM 2848 C C . THR A 1 346 ? -15.830 10.080 39.276 1.00 92.31 346 THR A C 1
ATOM 2850 O O . THR A 1 346 ? -16.558 10.098 40.274 1.00 92.31 346 THR A O 1
ATOM 2853 N N . LEU A 1 347 ? -16.193 9.450 38.154 1.00 90.56 347 LEU A N 1
ATOM 2854 C CA . LEU A 1 347 ? -17.461 8.744 38.021 1.00 90.56 347 LEU A CA 1
ATOM 2855 C C . LEU A 1 347 ? -17.443 7.453 38.852 1.00 90.56 347 LEU A C 1
ATOM 2857 O O . LEU A 1 347 ? -16.485 6.680 38.844 1.00 90.56 347 LEU A O 1
ATOM 2861 N N . LYS A 1 348 ? -18.541 7.182 39.568 1.00 88.19 348 LYS A N 1
ATOM 2862 C CA . LYS A 1 348 ? -18.668 5.947 40.357 1.00 88.19 348 LYS A CA 1
ATOM 2863 C C . LYS A 1 348 ? -18.588 4.719 39.446 1.00 88.19 348 LYS A C 1
ATOM 2865 O O . LYS A 1 348 ? -19.275 4.658 38.431 1.00 88.19 348 LYS A O 1
ATOM 2870 N N . ASN A 1 349 ? -17.840 3.706 39.887 1.00 84.75 349 ASN A N 1
ATOM 2871 C CA . ASN A 1 349 ? -17.668 2.414 39.209 1.00 84.75 349 ASN A CA 1
ATOM 2872 C C . ASN A 1 349 ? -16.955 2.479 37.843 1.00 84.75 349 ASN A C 1
ATOM 2874 O O . ASN A 1 349 ? -17.113 1.557 37.042 1.00 84.75 349 ASN A O 1
ATOM 2878 N N . VAL A 1 350 ? -16.172 3.529 37.583 1.00 85.69 350 VAL A N 1
ATOM 2879 C CA . VAL A 1 350 ? -15.298 3.620 36.405 1.00 85.69 350 VAL A CA 1
ATOM 2880 C C . VAL A 1 350 ? -13.874 3.205 36.775 1.00 85.69 350 VAL A C 1
ATOM 2882 O O . VAL A 1 350 ? -13.374 3.532 37.848 1.00 85.69 350 VAL A O 1
ATOM 2885 N N . GLU A 1 351 ? -13.245 2.447 35.884 1.00 84.69 351 GLU A N 1
ATOM 2886 C CA . GLU A 1 351 ? -11.826 2.092 35.905 1.00 84.69 351 GLU A CA 1
ATOM 2887 C C . GLU A 1 351 ? -11.226 2.648 34.611 1.00 84.69 351 GLU A C 1
ATOM 2889 O O . GLU A 1 351 ? -11.838 2.480 33.553 1.00 84.69 351 GLU A O 1
ATOM 2894 N N . ILE A 1 352 ? -10.110 3.370 34.727 1.00 83.56 352 ILE A N 1
ATOM 2895 C CA . ILE A 1 352 ? -9.409 4.018 33.610 1.00 83.56 352 ILE A CA 1
ATOM 2896 C C . ILE A 1 352 ? -8.222 3.168 33.191 1.00 83.56 352 ILE A C 1
ATOM 2898 O O . ILE A 1 352 ? -7.458 2.772 34.102 1.00 83.56 352 ILE A O 1
#

Radius of gyration: 24.85 Å; chains: 1; bounding box: 61×54×70 Å

InterPro domains:
  IPR007554 CDP-glycerol glycerophosphotransferase [PF04464] (124-343)
  IPR043148 CDP-glycerol glycerophosphotransferase, C-terminal domain [G3DSA:3.40.50.12580] (298-345)
  IPR043149 CDP-glycerol glycerophosphotransferase, N-terminal domain [G3DSA:3.40.50.11820] (122-297)
  IPR051612 Teichoic Acid Biosynthesis Enzymes [PTHR37316] (43-342)

pLDDT: mean 83.04, std 17.44, range [30.52, 98.94]

Secondary structure (DSSP, 8-state):
-HHHHHHTT-HHHHHHHHHT-----------HHHHHHHHH--TTHHHHHHHHHHHHHHH-SS--HHHHHHHHHHHHHTT-HHHHHHHHHHT-S-S--TT---TTTTT-HHHHHHHHHHHHHHHPPPEEEEEEEESGGGT-S-HHHHHHHHHHHH-GGGTTPEEEEE-S-GGGS-GGGTT-TTEEEE-TTSHHHHHHHHHEEEEEESS---TT----TT-EEEE--SS--SS--GGGSSS-TTTTHHHHHHHHH-SEEEESSHHHHHHHHHHTT-TTT--SEEEE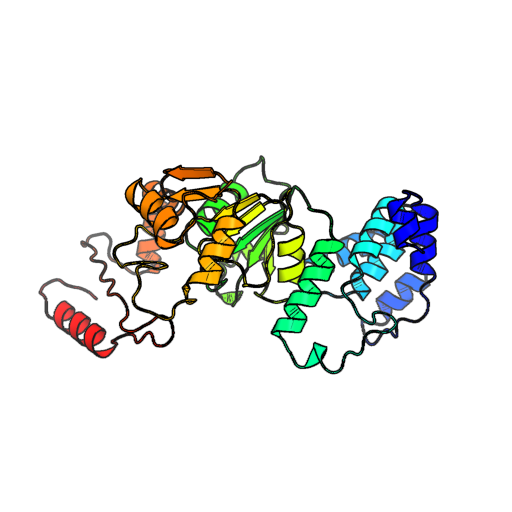---HHHHHHHT--HHHHHHHHHHTT--TTS------PPPBS-TTS-B--HHHHHHHHHHHHHSTT---

Organism: NCBI:txid269237

Foldseek 3Di:
DLVVCLVVVVQLVSLVVLVPPPDPPPPDPDPPVVVVDLVVDDPPSLVVLLVVLVLVCQADQAQDLVSLQVNLVSCSVVVVRNVSSLSSLVSDQDPDDPPDDCPVLVVDLVNVLLSSLVSLQVREAADAQEEEAEEPLQDACDWLSNLVVVVLCPDPVNVSHAYEYEHQDPVRDDVVQVPDPRYGYYYQSHSVNSNCLNHYQHYEYQAAHDQSDADDPNHAYEHEHHDDDPDADAQRDPDDPCPCVRVLVRQLRHQEYEDCDPNSLVRSCPNSVNVVPRDHYYYNDHGSNVVCVVVPDPVNVVVVCVVVVPDPVDDDDDDDDDFDDDPVDTDRPVVVVVVVVVVQVVDPPDDD